Protein AF-A0A225AUH1-F1 (afdb_monomer)

InterPro domains:
  IPR013120 Fatty acyl-CoA reductase-like, NAD-binding domain [PF07993] (9-110)
  IPR036291 NAD(P)-binding domain superfamily [SSF51735] (8-169)

Mean predicted aligned error: 6.37 Å

Solvent-accessible surface area (backbone atoms only — not comparable to full-atom values): 14527 Å² total; per-residue (Å²): 134,82,86,65,85,68,60,48,61,58,56,89,80,81,65,85,79,70,50,60,99,43,74,66,45,47,52,51,53,52,51,54,52,51,51,52,50,47,16,71,75,67,76,34,82,42,78,45,78,46,72,52,56,72,38,33,30,75,92,55,89,52,76,53,66,55,86,40,69,67,51,11,48,53,46,24,20,50,70,71,33,37,38,51,65,51,80,34,28,83,57,90,80,69,79,44,71,40,36,54,26,27,41,58,47,46,51,51,29,50,52,46,55,71,73,42,90,80,67,58,94,91,44,52,61,44,40,28,33,52,49,30,82,39,59,38,40,50,69,76,40,45,64,42,53,44,51,49,40,22,68,75,61,75,44,79,57,44,76,37,53,22,53,56,41,46,50,55,53,50,56,60,44,54,74,60,61,75,59,94,56,100,61,80,46,73,66,52,52,49,48,35,61,67,24,46,29,64,81,41,43,72,59,45,41,45,34,18,33,96,84,27,81,29,56,80,83,68,52,68,47,38,67,65,32,39,74,68,18,68,45,36,69,64,40,74,47,76,46,53,69,57,50,41,51,52,52,51,55,46,56,58,59,69,78,110

Structure (mmCIF, N/CA/C/O backbone):
data_AF-A0A225AUH1-F1
#
_entry.id   AF-A0A225AUH1-F1
#
loop_
_atom_site.group_PDB
_atom_site.id
_atom_site.type_symbol
_atom_site.label_atom_id
_atom_site.label_alt_id
_atom_site.label_comp_id
_atom_site.label_asym_id
_atom_site.label_entity_id
_atom_site.label_seq_id
_atom_site.pdbx_PDB_ins_code
_atom_site.Cartn_x
_atom_site.Cartn_y
_atom_site.Cartn_z
_atom_site.occupancy
_atom_site.B_iso_or_equiv
_atom_site.auth_seq_id
_atom_site.auth_comp_id
_atom_site.auth_asym_id
_atom_site.auth_atom_id
_atom_site.pdbx_PDB_model_num
ATOM 1 N N . MET A 1 1 ? 21.643 20.762 4.940 1.00 35.66 1 MET A N 1
ATOM 2 C CA . MET A 1 1 ? 20.801 19.665 4.424 1.00 35.66 1 MET A CA 1
ATOM 3 C C . MET A 1 1 ? 19.712 20.336 3.604 1.00 35.66 1 MET A C 1
ATOM 5 O O . MET A 1 1 ? 18.846 20.963 4.195 1.00 35.66 1 MET A O 1
ATOM 9 N N . ASN A 1 2 ? 19.867 20.395 2.277 1.00 26.53 2 ASN A N 1
ATOM 10 C CA . ASN A 1 2 ? 18.932 21.128 1.419 1.00 26.53 2 ASN A CA 1
ATOM 11 C C . ASN A 1 2 ? 17.627 20.337 1.304 1.00 26.53 2 ASN A C 1
ATOM 13 O O . ASN A 1 2 ? 17.623 19.224 0.791 1.00 26.53 2 ASN A O 1
ATOM 17 N N . LEU A 1 3 ? 16.547 20.941 1.793 1.00 35.66 3 LEU A N 1
ATOM 18 C CA . LEU A 1 3 ? 15.154 20.513 1.665 1.00 35.66 3 LEU A CA 1
ATOM 19 C C . LEU A 1 3 ? 14.600 20.857 0.269 1.00 35.66 3 LEU A C 1
ATOM 21 O O . LEU A 1 3 ? 13.501 21.392 0.145 1.00 35.66 3 LEU A O 1
ATOM 25 N N . GLU A 1 4 ? 15.359 20.592 -0.795 1.00 39.84 4 GLU A N 1
ATOM 26 C CA . GLU A 1 4 ? 14.765 20.571 -2.133 1.00 39.84 4 GLU A CA 1
ATOM 27 C C . GLU A 1 4 ? 14.127 19.196 -2.318 1.00 39.84 4 GLU A C 1
ATOM 29 O O . GLU A 1 4 ? 14.807 18.180 -2.207 1.00 39.84 4 GLU A O 1
ATOM 34 N N . GLN A 1 5 ? 12.804 19.177 -2.510 1.00 46.38 5 GLN A N 1
ATOM 35 C CA . GLN A 1 5 ? 11.975 17.990 -2.741 1.00 46.38 5 GLN A CA 1
ATOM 36 C C . GLN A 1 5 ? 12.713 16.940 -3.586 1.00 46.38 5 GLN A C 1
ATOM 38 O O . GLN A 1 5 ? 12.823 17.083 -4.803 1.00 46.38 5 GLN A O 1
ATOM 43 N N . SER A 1 6 ? 13.215 15.879 -2.947 1.00 59.91 6 SER A N 1
ATOM 44 C CA . SER A 1 6 ? 13.848 14.764 -3.644 1.00 59.91 6 SER A CA 1
ATOM 45 C C . SER A 1 6 ? 12.756 13.889 -4.252 1.00 59.91 6 SER A C 1
ATOM 47 O O . SER A 1 6 ? 12.168 13.024 -3.605 1.00 59.91 6 SER A O 1
ATOM 49 N N . TYR A 1 7 ? 12.429 14.162 -5.512 1.00 76.44 7 TYR A N 1
ATOM 50 C CA . TYR A 1 7 ? 11.592 13.268 -6.299 1.00 76.44 7 TYR A CA 1
ATOM 51 C C . TYR A 1 7 ? 12.329 11.939 -6.489 1.00 76.44 7 TYR A C 1
ATOM 53 O O . TYR A 1 7 ? 13.501 11.926 -6.873 1.00 76.44 7 TYR A O 1
ATOM 61 N N . ILE A 1 8 ? 11.656 10.818 -6.237 1.00 88.12 8 ILE A N 1
ATOM 62 C CA . ILE A 1 8 ? 12.179 9.504 -6.612 1.00 88.12 8 ILE A CA 1
ATOM 63 C C . ILE A 1 8 ? 11.868 9.305 -8.093 1.00 88.12 8 ILE A C 1
ATOM 65 O O . ILE A 1 8 ? 10.704 9.194 -8.478 1.00 88.12 8 ILE A O 1
ATOM 69 N N . THR A 1 9 ? 12.915 9.300 -8.916 1.00 92.31 9 THR A N 1
ATOM 70 C CA . THR A 1 9 ? 12.811 9.229 -10.379 1.00 92.31 9 THR A CA 1
ATOM 71 C C . THR A 1 9 ? 12.701 7.796 -10.883 1.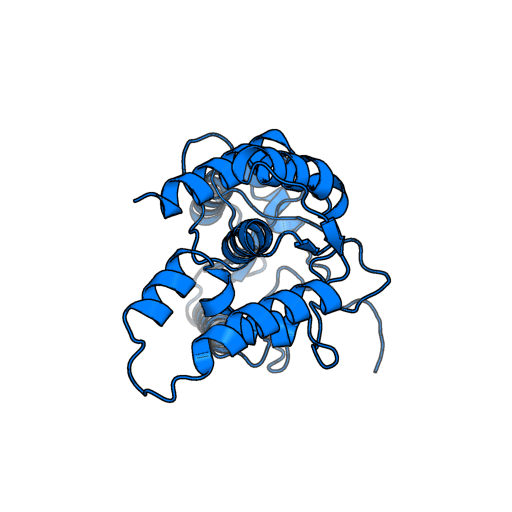00 92.31 9 THR A C 1
ATOM 73 O O . THR A 1 9 ? 13.135 6.845 -10.221 1.00 92.31 9 THR A O 1
ATOM 76 N N . GLU A 1 10 ? 12.176 7.639 -12.096 1.00 93.00 10 GLU A N 1
ATOM 77 C CA . GLU A 1 10 ? 12.105 6.359 -12.816 1.00 93.00 10 GLU A CA 1
ATOM 78 C C . GLU A 1 10 ? 13.472 5.978 -13.416 1.00 93.00 10 GLU A C 1
ATOM 80 O O . GLU A 1 10 ? 13.648 5.797 -14.623 1.00 93.00 10 GLU A O 1
ATOM 85 N N . SER A 1 11 ? 14.471 5.875 -12.537 1.00 91.44 11 SER A N 1
ATOM 86 C CA . SER A 1 11 ? 15.847 5.501 -12.854 1.00 91.44 11 SER A CA 1
ATOM 87 C C . SER A 1 11 ? 16.462 4.619 -11.761 1.00 91.44 11 SER A C 1
ATOM 89 O O . SER A 1 11 ? 15.952 4.511 -10.638 1.00 91.44 11 SER A O 1
ATOM 91 N N . ILE A 1 12 ? 17.565 3.941 -12.096 1.00 91.81 12 ILE A N 1
ATOM 92 C CA . ILE A 1 12 ? 18.308 3.129 -11.127 1.00 91.81 12 ILE A CA 1
ATOM 93 C C . ILE A 1 12 ? 18.881 4.026 -10.033 1.00 91.81 12 ILE A C 1
ATOM 95 O O . ILE A 1 12 ? 19.678 4.926 -10.295 1.00 91.81 12 ILE A O 1
ATOM 99 N N . THR A 1 13 ? 18.532 3.723 -8.786 1.00 90.25 13 THR A N 1
ATOM 100 C CA . THR A 1 13 ? 19.080 4.414 -7.622 1.00 90.25 13 THR A CA 1
ATOM 101 C C . THR A 1 13 ? 20.466 3.864 -7.295 1.00 90.25 13 THR A C 1
ATOM 103 O O . THR A 1 13 ? 20.638 2.668 -7.063 1.00 90.25 13 THR A O 1
ATOM 106 N N . THR A 1 14 ? 21.474 4.735 -7.265 1.00 89.38 14 THR A N 1
ATOM 107 C CA . THR A 1 14 ? 22.872 4.360 -6.980 1.00 89.38 14 THR A CA 1
ATOM 108 C C . THR A 1 14 ? 23.328 4.741 -5.576 1.00 89.38 14 THR A C 1
ATOM 110 O O . THR A 1 14 ? 24.282 4.146 -5.073 1.00 89.38 14 THR A O 1
ATOM 113 N N . ASP A 1 15 ? 22.624 5.668 -4.927 1.00 89.38 15 ASP A N 1
ATOM 114 C CA . ASP A 1 15 ? 22.844 6.052 -3.535 1.00 89.38 15 ASP A CA 1
ATOM 115 C C . ASP A 1 15 ? 22.499 4.884 -2.600 1.00 89.38 15 ASP A C 1
ATOM 117 O O . ASP A 1 15 ? 21.403 4.329 -2.662 1.00 89.38 15 ASP A O 1
ATOM 121 N N . MET A 1 16 ? 23.458 4.477 -1.766 1.00 87.62 16 MET A N 1
ATOM 122 C CA . MET A 1 16 ? 23.295 3.373 -0.813 1.00 87.62 16 MET A CA 1
ATOM 123 C C . MET A 1 16 ? 22.487 3.773 0.424 1.00 87.62 16 MET A C 1
ATOM 125 O O . MET A 1 16 ? 22.033 2.894 1.147 1.00 87.62 16 MET A O 1
ATOM 129 N N . SER A 1 17 ? 22.295 5.073 0.663 1.00 87.31 17 SER A N 1
ATOM 130 C CA . SER A 1 17 ? 21.466 5.594 1.756 1.00 87.31 17 SER A CA 1
ATOM 131 C C . SER A 1 17 ? 19.988 5.760 1.379 1.00 87.31 17 SER A C 1
ATOM 133 O O . SER A 1 17 ? 19.160 6.079 2.229 1.00 87.31 17 SER A O 1
ATOM 135 N N . ALA A 1 18 ? 19.639 5.532 0.108 1.00 85.38 18 ALA A N 1
ATOM 136 C CA . ALA A 1 18 ? 18.281 5.689 -0.395 1.00 85.38 18 ALA A CA 1
ATOM 137 C C . ALA A 1 18 ? 17.233 4.717 0.193 1.00 85.38 18 ALA A C 1
ATOM 139 O O . ALA A 1 18 ? 16.122 5.193 0.480 1.00 85.38 18 ALA A O 1
ATOM 140 N N . PRO A 1 19 ? 17.498 3.395 0.339 1.00 85.38 19 PRO A N 1
ATOM 141 C CA . PRO A 1 19 ? 16.514 2.488 0.915 1.00 85.38 19 PRO A CA 1
ATOM 142 C C . PRO A 1 19 ? 16.358 2.755 2.419 1.00 85.38 19 PRO A C 1
ATOM 144 O O . PRO A 1 19 ? 17.356 2.943 3.114 1.00 85.38 19 PRO A O 1
ATOM 147 N N . PRO A 1 20 ? 15.125 2.724 2.954 1.00 80.56 20 PRO A N 1
ATOM 148 C CA . PRO A 1 20 ? 14.928 2.667 4.397 1.00 80.56 20 PRO A CA 1
ATOM 149 C C . PRO A 1 20 ? 15.676 1.469 4.994 1.00 80.56 20 PRO A C 1
ATOM 151 O O . PRO A 1 20 ? 15.735 0.412 4.360 1.00 80.56 20 PRO A O 1
ATOM 154 N N . SER A 1 21 ? 16.198 1.624 6.215 1.00 79.56 21 SER A N 1
ATOM 155 C CA . SER A 1 21 ? 16.953 0.590 6.947 1.0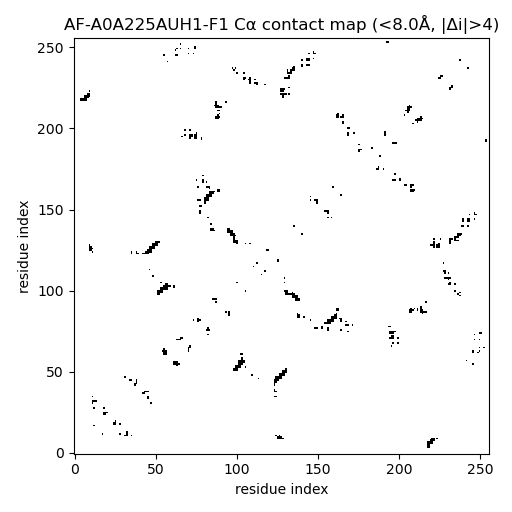0 79.56 21 SER A CA 1
ATOM 156 C C . SER A 1 21 ? 16.026 -0.502 7.501 1.00 79.56 21 SER A C 1
ATOM 158 O O . SER A 1 21 ? 15.873 -0.710 8.704 1.00 79.56 21 SER A O 1
ATOM 160 N N . VAL A 1 22 ? 15.330 -1.165 6.584 1.00 80.12 22 VAL A N 1
ATOM 161 C CA . VAL A 1 22 ? 14.477 -2.324 6.816 1.00 80.12 22 VAL A CA 1
ATOM 162 C C . VAL A 1 22 ? 14.915 -3.378 5.808 1.00 80.12 22 VAL A C 1
ATOM 164 O O . VAL A 1 22 ? 14.949 -3.109 4.606 1.00 80.12 22 VAL A O 1
ATOM 167 N N . GLY A 1 23 ? 15.249 -4.584 6.276 1.00 88.12 23 GLY A N 1
ATOM 168 C CA . GLY A 1 23 ? 15.915 -5.597 5.442 1.00 88.12 23 GLY A CA 1
ATOM 169 C C . GLY A 1 23 ? 15.204 -5.908 4.117 1.00 88.12 23 GLY A C 1
ATOM 170 O O . GLY A 1 23 ? 15.849 -6.240 3.124 1.00 88.12 23 GLY A O 1
ATOM 171 N N . TYR A 1 24 ? 13.878 -5.732 4.058 1.00 90.19 24 TYR A N 1
ATOM 172 C CA . TYR A 1 24 ? 13.120 -5.805 2.809 1.00 90.19 24 TYR A CA 1
ATOM 173 C C . TYR A 1 24 ? 13.589 -4.770 1.772 1.00 90.19 24 TYR A C 1
ATOM 175 O O . TYR A 1 24 ? 13.966 -5.153 0.664 1.00 90.19 24 TYR A O 1
ATOM 183 N N . SER A 1 25 ? 13.608 -3.482 2.123 1.00 89.69 25 SER A N 1
ATOM 184 C CA . SER A 1 25 ? 13.980 -2.390 1.215 1.00 89.69 25 SER A CA 1
ATOM 185 C C . SER A 1 25 ? 15.430 -2.505 0.753 1.00 89.69 25 SER A C 1
ATOM 187 O O . SER A 1 25 ? 15.709 -2.348 -0.436 1.00 89.69 25 SER A O 1
ATOM 189 N N . GLU A 1 26 ? 16.339 -2.869 1.658 1.00 93.19 26 GLU A N 1
ATOM 190 C CA . GLU A 1 26 ? 17.748 -3.120 1.333 1.00 93.19 26 GLU A CA 1
ATOM 191 C C . GLU A 1 26 ? 17.895 -4.295 0.353 1.00 93.19 26 GLU A C 1
ATOM 193 O O . GLU A 1 26 ? 18.621 -4.201 -0.639 1.00 93.19 26 GLU A O 1
ATOM 198 N N . SER A 1 27 ? 17.148 -5.387 0.563 1.00 95.75 27 SER A N 1
ATOM 199 C CA . SER A 1 27 ? 17.184 -6.545 -0.341 1.00 95.75 27 SER A CA 1
ATOM 200 C C . SER A 1 27 ? 16.693 -6.204 -1.753 1.00 95.75 27 SER A C 1
ATOM 202 O O . SER A 1 27 ? 17.294 -6.644 -2.738 1.00 95.75 27 SER A O 1
ATOM 204 N N . LYS A 1 28 ? 15.635 -5.386 -1.872 1.00 95.38 28 LYS A N 1
ATOM 205 C CA . LYS A 1 28 ? 15.099 -4.938 -3.166 1.00 95.38 28 LYS A CA 1
ATOM 206 C C . LYS A 1 28 ? 16.064 -3.994 -3.868 1.00 95.38 28 LYS A C 1
ATOM 208 O O . LYS A 1 28 ? 16.329 -4.188 -5.051 1.00 95.38 28 LYS A O 1
ATOM 213 N N . TYR A 1 29 ? 16.663 -3.063 -3.129 1.00 94.69 29 TYR A N 1
ATOM 214 C CA . TYR A 1 29 ? 17.706 -2.182 -3.642 1.00 94.69 29 TYR A CA 1
ATOM 215 C C . TYR A 1 29 ? 18.885 -2.970 -4.238 1.00 94.69 29 TYR A C 1
ATOM 217 O O . TYR A 1 29 ? 19.287 -2.729 -5.378 1.00 94.69 29 TYR A O 1
ATOM 225 N N . ILE A 1 30 ? 19.412 -3.961 -3.509 1.00 95.75 30 ILE A N 1
ATOM 226 C CA . ILE A 1 30 ? 20.516 -4.795 -4.003 1.00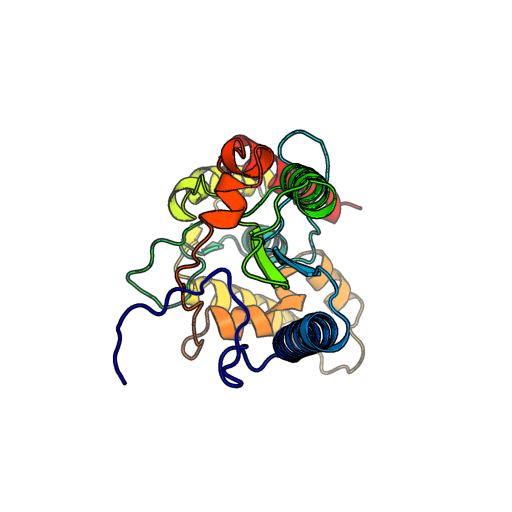 95.75 30 ILE A CA 1
ATOM 227 C C . ILE A 1 30 ? 20.101 -5.600 -5.241 1.00 95.75 30 ILE A C 1
ATOM 229 O O . ILE A 1 30 ? 20.875 -5.681 -6.197 1.00 95.75 30 ILE A O 1
ATOM 233 N N . ALA A 1 31 ? 18.885 -6.152 -5.273 1.00 96.62 31 ALA A N 1
ATOM 234 C CA . ALA A 1 31 ? 18.385 -6.877 -6.440 1.00 96.62 31 ALA A CA 1
ATOM 235 C C . ALA A 1 31 ? 18.338 -5.991 -7.700 1.00 96.62 31 ALA A C 1
ATOM 237 O O . ALA A 1 31 ? 18.813 -6.413 -8.757 1.00 96.62 31 ALA A O 1
ATOM 238 N N . GLU A 1 32 ? 17.849 -4.750 -7.591 1.00 95.75 32 GLU A N 1
ATOM 239 C CA . GLU A 1 32 ? 17.849 -3.797 -8.710 1.00 95.75 32 GLU A CA 1
ATOM 240 C C . GLU A 1 32 ? 19.271 -3.497 -9.209 1.00 95.75 32 GLU A C 1
ATOM 242 O O . GLU A 1 32 ? 19.526 -3.486 -10.416 1.00 95.75 32 GLU A O 1
ATOM 247 N N . ARG A 1 33 ? 20.227 -3.317 -8.290 1.00 94.69 33 ARG A N 1
ATOM 248 C CA . ARG A 1 33 ? 21.639 -3.069 -8.626 1.00 94.69 33 ARG A CA 1
ATOM 249 C C . ARG A 1 33 ? 22.283 -4.249 -9.352 1.00 94.69 33 ARG A C 1
ATOM 251 O O . ARG A 1 33 ? 23.052 -4.033 -10.290 1.00 94.69 33 ARG A O 1
ATOM 258 N N . LEU A 1 34 ? 21.971 -5.480 -8.945 1.00 96.06 34 LEU A N 1
ATOM 259 C CA . LEU A 1 34 ? 22.456 -6.693 -9.608 1.00 96.06 34 LEU A CA 1
ATOM 260 C C . LEU A 1 34 ? 21.897 -6.817 -11.029 1.00 96.06 34 LEU A C 1
ATOM 262 O O . LEU A 1 34 ? 22.659 -7.093 -11.957 1.00 96.06 34 LEU A O 1
ATOM 266 N N . LEU A 1 35 ? 20.601 -6.556 -11.213 1.00 96.12 35 LEU A N 1
ATOM 267 C CA . LEU A 1 35 ? 19.968 -6.559 -12.532 1.00 96.12 35 LEU A CA 1
ATOM 268 C C . LEU A 1 35 ? 20.563 -5.479 -13.446 1.00 96.12 35 LEU A C 1
ATOM 270 O O . LEU A 1 35 ? 20.890 -5.767 -14.596 1.00 96.12 35 LEU A O 1
ATOM 274 N N . ALA A 1 36 ? 20.799 -4.272 -12.927 1.00 93.69 36 ALA A N 1
ATOM 275 C CA . ALA A 1 36 ? 21.438 -3.199 -13.687 1.00 93.69 36 ALA A CA 1
ATOM 276 C C . ALA A 1 36 ? 22.891 -3.529 -14.080 1.00 93.69 36 ALA A C 1
ATOM 278 O O . ALA A 1 36 ? 23.335 -3.243 -15.198 1.00 93.69 36 ALA A O 1
ATOM 279 N N . HIS A 1 37 ? 23.638 -4.185 -13.188 1.00 94.12 37 HIS A N 1
ATOM 280 C CA . HIS A 1 37 ? 24.976 -4.675 -13.511 1.00 94.12 37 HIS A CA 1
ATOM 281 C C . HIS A 1 37 ? 24.934 -5.754 -14.604 1.00 94.12 37 HIS A C 1
ATOM 283 O O . HIS A 1 37 ? 25.715 -5.695 -15.553 1.00 94.12 37 HIS A O 1
ATOM 289 N N . ALA A 1 38 ? 24.002 -6.707 -14.520 1.00 95.19 38 ALA A N 1
ATOM 290 C CA . ALA A 1 38 ? 23.837 -7.743 -15.536 1.00 95.19 38 ALA A CA 1
ATOM 291 C C . ALA A 1 38 ? 23.455 -7.152 -16.905 1.00 95.19 38 ALA A C 1
ATOM 293 O O . ALA A 1 38 ? 24.049 -7.541 -17.911 1.00 95.19 38 ALA A O 1
ATOM 294 N N . ALA A 1 39 ? 22.542 -6.174 -16.934 1.00 93.62 39 ALA A N 1
ATOM 295 C CA . ALA A 1 39 ? 22.136 -5.462 -18.146 1.00 93.62 39 ALA A CA 1
ATOM 296 C C . ALA A 1 39 ? 23.329 -4.822 -18.866 1.00 93.62 39 ALA A C 1
ATOM 298 O O . ALA A 1 39 ? 23.533 -5.050 -20.057 1.00 93.62 39 ALA A O 1
ATOM 299 N N . SER A 1 40 ? 24.169 -4.084 -18.130 1.00 90.56 40 SER A N 1
ATOM 300 C CA . SER A 1 40 ? 25.356 -3.432 -18.706 1.00 90.56 40 SER A CA 1
ATOM 301 C C . SER A 1 40 ? 26.442 -4.419 -19.142 1.00 90.56 40 SER A C 1
ATOM 303 O O . SER A 1 40 ? 27.074 -4.218 -20.175 1.00 90.56 40 SER A O 1
ATOM 305 N N . LYS A 1 41 ? 26.654 -5.504 -18.389 1.00 94.56 41 LYS A N 1
ATOM 306 C CA . LYS A 1 41 ? 27.712 -6.484 -18.673 1.00 94.56 41 LYS A CA 1
ATOM 307 C C . LYS A 1 41 ? 27.373 -7.437 -19.818 1.00 94.56 41 LYS A C 1
ATOM 309 O O . LYS A 1 41 ? 28.274 -7.872 -20.531 1.00 94.56 41 LYS A O 1
ATOM 314 N N . HIS A 1 42 ? 26.099 -7.790 -19.963 1.00 93.19 42 HIS A N 1
ATOM 315 C CA . HIS A 1 42 ? 25.646 -8.830 -20.889 1.00 93.19 42 HIS A CA 1
ATOM 316 C C . HIS A 1 42 ? 24.752 -8.304 -22.016 1.00 93.19 42 HIS A C 1
ATOM 318 O O . HIS A 1 42 ? 24.225 -9.109 -22.779 1.00 93.19 42 HIS A O 1
ATOM 324 N N . ASN A 1 43 ? 24.601 -6.979 -22.141 1.00 86.12 43 ASN A N 1
ATOM 325 C CA . ASN A 1 43 ? 23.722 -6.335 -23.120 1.00 86.12 43 ASN A CA 1
ATOM 326 C C . ASN A 1 43 ? 22.291 -6.906 -23.076 1.00 86.12 43 ASN A C 1
ATOM 328 O O . ASN A 1 43 ? 21.695 -7.217 -24.106 1.00 86.12 43 ASN A O 1
ATOM 332 N N . LEU A 1 44 ? 21.785 -7.107 -21.855 1.00 90.38 44 LEU A N 1
ATOM 333 C CA . LEU A 1 44 ? 20.419 -7.559 -21.615 1.00 90.38 44 LEU A CA 1
ATOM 334 C C . LEU A 1 44 ? 19.515 -6.346 -21.478 1.00 90.38 44 LEU A C 1
ATOM 336 O O . LEU A 1 44 ? 19.876 -5.371 -20.818 1.00 90.38 44 LEU A O 1
ATOM 340 N N . GLU A 1 45 ? 18.320 -6.453 -22.040 1.00 90.50 45 GLU A N 1
ATOM 341 C CA . GLU A 1 45 ? 17.249 -5.529 -21.722 1.00 90.50 45 GLU A CA 1
ATOM 342 C C . GLU A 1 45 ? 16.605 -5.943 -20.396 1.00 90.50 45 GLU A C 1
ATOM 344 O O . GLU A 1 45 ? 16.198 -7.093 -20.211 1.00 90.50 45 GLU A O 1
ATOM 349 N N . VAL A 1 46 ? 16.532 -5.004 -19.458 1.00 93.69 46 VAL A N 1
ATOM 350 C CA . VAL A 1 46 ? 15.920 -5.217 -18.148 1.00 93.69 46 VAL A CA 1
ATOM 351 C C . VAL A 1 46 ? 14.830 -4.182 -17.927 1.00 93.69 46 VAL A C 1
ATOM 353 O O . VAL A 1 46 ? 15.044 -2.983 -18.097 1.00 93.69 46 VAL A O 1
ATOM 356 N N . LYS A 1 47 ? 13.672 -4.646 -17.459 1.00 94.31 47 LYS A N 1
ATOM 357 C CA . LYS A 1 47 ? 12.589 -3.793 -16.970 1.00 94.31 47 LYS A CA 1
ATOM 358 C C . LYS A 1 47 ? 12.415 -4.011 -15.473 1.00 94.31 47 LYS A C 1
ATOM 360 O O . LYS A 1 47 ? 12.287 -5.147 -15.020 1.00 94.31 47 LYS A O 1
ATOM 365 N N . ILE A 1 48 ? 12.423 -2.928 -14.708 1.00 96.00 48 ILE A N 1
ATOM 366 C CA . ILE A 1 48 ? 12.219 -2.939 -13.259 1.00 96.00 48 ILE A CA 1
ATOM 367 C C . ILE A 1 48 ? 10.904 -2.237 -12.971 1.00 96.00 48 ILE A C 1
ATOM 369 O O . ILE A 1 48 ? 10.750 -1.054 -13.259 1.00 96.00 48 ILE A O 1
ATOM 373 N N . LEU A 1 49 ? 9.961 -2.974 -12.393 1.00 96.94 49 LEU A N 1
ATOM 374 C CA . LEU A 1 49 ? 8.645 -2.463 -12.031 1.00 96.94 49 LEU A CA 1
ATOM 375 C C . LEU A 1 49 ? 8.601 -2.288 -10.510 1.00 96.94 49 LEU A C 1
ATOM 377 O O . LEU A 1 49 ? 8.516 -3.273 -9.773 1.00 96.94 49 LEU A O 1
ATOM 381 N N . ARG A 1 50 ? 8.693 -1.046 -10.029 1.00 96.62 50 ARG A N 1
ATOM 382 C CA . ARG A 1 50 ? 8.549 -0.727 -8.603 1.00 96.62 50 ARG A CA 1
ATOM 383 C C . ARG A 1 50 ? 7.073 -0.519 -8.309 1.00 96.62 50 ARG A C 1
ATOM 385 O O . ARG A 1 50 ? 6.443 0.359 -8.888 1.00 96.62 50 ARG A O 1
ATOM 392 N N . LEU A 1 51 ? 6.522 -1.354 -7.440 1.00 95.12 51 LEU A N 1
ATOM 393 C CA . LEU A 1 51 ? 5.107 -1.321 -7.095 1.00 95.12 51 LEU A CA 1
ATOM 394 C C . LEU A 1 51 ? 4.868 -0.382 -5.910 1.00 95.12 51 LEU A C 1
ATOM 396 O O . LEU A 1 51 ? 5.584 -0.473 -4.912 1.00 95.12 51 LEU A O 1
ATOM 400 N N . GLY A 1 52 ? 3.845 0.470 -6.013 1.00 92.38 52 GLY A N 1
ATOM 401 C CA . GLY A 1 52 ? 3.257 1.137 -4.853 1.00 92.38 52 GLY A CA 1
ATOM 402 C C . GLY A 1 52 ? 2.458 0.169 -3.977 1.00 92.38 52 GLY A C 1
ATOM 403 O O . GLY A 1 52 ? 2.604 -1.055 -4.058 1.00 92.38 52 GLY A O 1
ATOM 404 N N . ILE A 1 53 ? 1.566 0.711 -3.148 1.00 93.06 53 ILE A N 1
ATOM 405 C CA . ILE A 1 53 ? 0.641 -0.119 -2.370 1.00 93.06 53 ILE A CA 1
ATOM 406 C C . ILE A 1 53 ? -0.332 -0.804 -3.331 1.00 93.06 53 ILE A C 1
ATOM 408 O O . ILE A 1 53 ? -1.106 -0.148 -4.031 1.00 93.06 53 ILE A O 1
ATOM 412 N N . ILE A 1 54 ? -0.299 -2.136 -3.337 1.00 95.19 54 ILE A N 1
ATOM 413 C CA . ILE A 1 54 ? -1.231 -2.951 -4.107 1.00 95.19 54 ILE A CA 1
ATOM 414 C C . ILE A 1 54 ? -2.476 -3.205 -3.264 1.00 95.19 54 ILE A C 1
ATOM 416 O O . ILE A 1 54 ? -2.430 -3.917 -2.263 1.00 95.19 54 ILE A O 1
ATOM 420 N N . ALA A 1 55 ? -3.582 -2.601 -3.679 1.00 95.62 55 ALA A N 1
ATOM 421 C CA . ALA A 1 55 ? -4.864 -2.712 -3.010 1.00 95.62 55 ALA A CA 1
ATOM 422 C C . ALA A 1 55 ? -5.680 -3.910 -3.519 1.00 95.62 55 ALA A C 1
ATOM 424 O O . ALA A 1 55 ? -5.286 -4.635 -4.438 1.00 95.62 55 ALA A O 1
ATOM 425 N N . GLY A 1 56 ? -6.867 -4.102 -2.939 1.00 95.75 56 GLY A N 1
ATOM 426 C CA . GLY A 1 56 ? -7.831 -5.089 -3.421 1.00 95.75 56 GLY A CA 1
ATOM 427 C C . GLY A 1 56 ? -8.257 -4.832 -4.867 1.00 95.75 56 GLY A C 1
ATOM 428 O O . GLY A 1 56 ? -7.942 -3.803 -5.464 1.00 95.75 56 GLY A O 1
ATOM 429 N N . ALA A 1 57 ? -8.986 -5.772 -5.463 1.00 96.12 57 ALA A N 1
ATOM 430 C CA . ALA A 1 57 ? -9.426 -5.590 -6.842 1.00 96.12 57 ALA A CA 1
ATOM 431 C C . ALA A 1 57 ? -10.443 -4.449 -6.938 1.00 96.12 57 ALA A C 1
ATOM 433 O O . ALA A 1 57 ? -11.261 -4.262 -6.028 1.00 96.12 57 ALA A O 1
ATOM 434 N N . PHE A 1 58 ? -10.417 -3.712 -8.050 1.00 95.44 58 PHE A N 1
ATOM 435 C CA . PHE A 1 58 ? -11.397 -2.665 -8.333 1.00 95.44 58 PHE A CA 1
ATOM 436 C C . PHE A 1 58 ? -12.587 -3.200 -9.133 1.00 95.44 58 PHE A C 1
ATOM 438 O O . PHE A 1 58 ? -13.740 -2.902 -8.817 1.00 95.44 58 PHE A O 1
ATOM 445 N N . ARG A 1 59 ? -12.338 -4.029 -10.146 1.00 92.50 59 ARG A N 1
ATOM 446 C CA . ARG A 1 59 ? -13.361 -4.529 -11.078 1.00 92.50 59 ARG A CA 1
ATOM 447 C C . ARG A 1 59 ? -13.920 -5.885 -10.663 1.00 92.50 59 ARG A C 1
ATOM 449 O O . ARG A 1 59 ? -15.059 -6.198 -10.991 1.00 92.50 59 ARG A O 1
ATOM 456 N N . SER A 1 60 ? -13.126 -6.686 -9.958 1.00 88.25 60 SER A N 1
ATOM 457 C CA . SER A 1 60 ? -13.482 -8.053 -9.562 1.00 88.25 60 SER A CA 1
ATOM 458 C C . SER A 1 60 ? -13.627 -8.216 -8.044 1.00 88.25 60 SER A C 1
ATOM 460 O O . SER A 1 60 ? -13.429 -7.278 -7.275 1.00 88.25 60 SER A O 1
ATOM 462 N N . ASN A 1 61 ? -13.950 -9.437 -7.606 1.00 85.25 61 ASN A N 1
ATOM 463 C CA . ASN A 1 61 ? -14.048 -9.811 -6.191 1.00 85.25 61 ASN A CA 1
ATOM 464 C C . ASN A 1 61 ? -12.693 -10.231 -5.580 1.00 85.25 61 ASN A C 1
ATOM 466 O O . ASN A 1 61 ? -12.664 -10.908 -4.551 1.00 85.25 61 ASN A O 1
ATOM 470 N N . GLY A 1 62 ? -11.573 -9.871 -6.219 1.00 85.88 62 GLY A N 1
ATOM 471 C CA . GLY A 1 62 ? -10.234 -10.108 -5.680 1.00 85.88 62 GLY A CA 1
ATOM 472 C C . GLY A 1 62 ? -10.050 -9.408 -4.332 1.00 85.88 62 GLY A C 1
ATOM 473 O O . GLY A 1 62 ? -10.303 -8.209 -4.206 1.00 85.88 62 GLY A O 1
ATOM 474 N N . ARG A 1 63 ? -9.627 -10.172 -3.323 1.00 89.06 63 ARG A N 1
ATOM 475 C CA . ARG A 1 63 ? -9.506 -9.707 -1.936 1.00 89.06 63 ARG A CA 1
ATOM 476 C C . ARG A 1 63 ? -8.142 -9.070 -1.685 1.00 89.06 63 ARG A C 1
ATOM 478 O O . ARG A 1 63 ? -7.129 -9.575 -2.161 1.00 89.06 63 ARG A O 1
ATOM 485 N N . TRP A 1 64 ? -8.124 -8.011 -0.880 1.00 93.12 64 TRP A N 1
ATOM 486 C CA . TRP A 1 64 ? -6.895 -7.486 -0.286 1.00 93.12 64 TRP A CA 1
ATOM 487 C C . TRP A 1 64 ? -6.572 -8.288 0.979 1.00 93.12 64 TRP A C 1
ATOM 489 O O . TRP A 1 64 ? -7.453 -8.487 1.818 1.00 93.12 64 TRP A O 1
ATOM 499 N N . ASN A 1 65 ? -5.330 -8.761 1.100 1.00 90.00 65 ASN A N 1
ATOM 500 C CA . ASN A 1 65 ? -4.815 -9.466 2.269 1.00 90.00 65 ASN A CA 1
ATOM 501 C C . ASN A 1 65 ? -5.115 -8.719 3.580 1.00 90.00 65 ASN A C 1
ATOM 503 O O . ASN A 1 65 ? -4.536 -7.674 3.849 1.00 90.00 65 ASN A O 1
ATOM 507 N N . SER A 1 66 ? -5.968 -9.291 4.431 1.00 86.69 66 SER A N 1
ATOM 508 C CA . SER A 1 66 ? -6.387 -8.685 5.702 1.00 86.69 66 SER A CA 1
ATOM 509 C C . SER A 1 66 ? -5.266 -8.569 6.743 1.00 86.69 66 SER A C 1
ATOM 511 O O . SER A 1 66 ? -5.458 -7.920 7.769 1.00 86.69 66 SER A O 1
ATOM 513 N N . ALA A 1 67 ? -4.119 -9.214 6.507 1.00 84.00 67 ALA A N 1
ATOM 514 C CA . ALA A 1 67 ? -2.928 -9.080 7.340 1.00 84.00 67 ALA A CA 1
ATOM 515 C C . ALA A 1 67 ? -2.069 -7.852 6.984 1.00 84.00 67 ALA A C 1
ATOM 517 O O . ALA A 1 67 ? -1.140 -7.543 7.729 1.00 84.00 67 ALA A O 1
ATOM 518 N N . ASP A 1 68 ? -2.360 -7.162 5.877 1.00 92.12 68 ASP A N 1
ATOM 519 C CA . ASP A 1 68 ? -1.683 -5.913 5.533 1.00 92.12 68 ASP A CA 1
ATOM 520 C C . ASP A 1 68 ? -2.098 -4.794 6.501 1.00 92.12 68 ASP A C 1
ATOM 522 O O . ASP A 1 68 ? -3.167 -4.823 7.119 1.00 92.12 68 ASP A O 1
ATOM 526 N N . TRP A 1 69 ? -1.247 -3.776 6.627 1.00 93.06 69 TRP A N 1
ATOM 527 C CA . TRP A 1 69 ? -1.395 -2.762 7.669 1.00 93.06 69 TRP A CA 1
ATOM 528 C C . TRP A 1 69 ? -2.660 -1.900 7.532 1.00 93.06 69 TRP A C 1
ATOM 530 O O . TRP A 1 69 ? -3.257 -1.573 8.551 1.00 93.06 69 TRP A O 1
ATOM 540 N N . ILE A 1 70 ? -3.119 -1.584 6.312 1.00 95.62 70 ILE A N 1
ATOM 541 C CA . ILE A 1 70 ? -4.368 -0.830 6.088 1.00 95.62 70 ILE A CA 1
ATOM 542 C C . ILE A 1 70 ? -5.600 -1.636 6.541 1.00 95.62 70 ILE A C 1
ATOM 544 O O . ILE A 1 70 ? -6.352 -1.145 7.385 1.00 95.62 70 ILE A O 1
ATOM 548 N N . PRO A 1 71 ? -5.828 -2.875 6.065 1.00 95.88 71 PRO A N 1
ATOM 549 C CA . PRO A 1 71 ? -6.901 -3.717 6.591 1.00 95.88 71 PRO A CA 1
ATOM 550 C C . PRO A 1 71 ? -6.830 -3.912 8.109 1.00 95.88 71 PRO A C 1
ATOM 552 O O . PRO A 1 71 ? -7.850 -3.803 8.790 1.00 95.88 71 PRO A O 1
ATOM 555 N N . ALA A 1 72 ? -5.633 -4.160 8.653 1.00 96.00 72 ALA A N 1
ATOM 556 C CA . ALA A 1 72 ? -5.440 -4.327 10.088 1.00 96.00 72 ALA A CA 1
ATOM 557 C C . ALA A 1 72 ? -5.809 -3.053 10.864 1.00 96.00 72 ALA A C 1
ATOM 559 O O . ALA A 1 72 ? -6.496 -3.153 11.879 1.00 96.00 72 ALA A O 1
ATOM 560 N N . LEU A 1 73 ? -5.430 -1.870 10.363 1.00 97.06 73 LEU A N 1
ATOM 561 C CA . LEU A 1 73 ? -5.813 -0.568 10.913 1.00 97.06 73 LEU A CA 1
ATOM 562 C C . LEU A 1 73 ? -7.337 -0.433 10.985 1.00 97.06 73 LEU A C 1
ATOM 564 O O . LEU A 1 73 ? -7.881 -0.151 12.049 1.00 97.06 73 LEU A O 1
ATOM 568 N N . ILE A 1 74 ? -8.027 -0.688 9.871 1.00 97.44 74 ILE A N 1
ATOM 569 C CA . ILE A 1 74 ? -9.484 -0.560 9.769 1.00 97.44 74 ILE A CA 1
ATOM 570 C C . ILE A 1 74 ? -10.211 -1.548 10.687 1.00 97.44 74 ILE A C 1
ATOM 572 O O . ILE A 1 74 ? -11.145 -1.169 11.401 1.00 97.44 74 ILE A O 1
ATOM 576 N N . LEU A 1 75 ? -9.788 -2.813 10.699 1.00 96.12 75 LEU A N 1
ATOM 577 C CA . LEU A 1 75 ? -10.369 -3.833 11.572 1.00 96.12 75 LEU A CA 1
ATOM 578 C C . LEU A 1 75 ? -10.095 -3.523 13.048 1.00 96.12 75 LEU A C 1
ATOM 580 O O . LEU A 1 75 ? -10.999 -3.641 13.874 1.00 96.12 75 LEU A O 1
ATOM 584 N N . GLY A 1 76 ? -8.892 -3.054 13.380 1.00 95.81 76 GLY A N 1
ATOM 585 C CA . GLY A 1 76 ? -8.567 -2.598 14.727 1.00 95.81 76 GLY A CA 1
ATOM 586 C C . GLY A 1 76 ? -9.412 -1.401 15.145 1.00 95.81 76 GLY A C 1
ATOM 587 O O . GLY A 1 76 ? -10.000 -1.413 16.222 1.00 95.81 76 GLY A O 1
ATOM 588 N N . SER A 1 77 ? -9.593 -0.420 14.263 1.00 97.75 77 SER A N 1
ATOM 589 C CA . SER A 1 77 ? -10.497 0.713 14.477 1.00 97.75 77 SER A CA 1
ATOM 590 C C . SER A 1 77 ? -11.931 0.291 14.761 1.00 97.75 77 SER A C 1
ATOM 592 O O . SER A 1 77 ? -12.575 0.849 15.654 1.00 97.75 77 SER A O 1
ATOM 594 N N . LYS A 1 78 ? -12.421 -0.745 14.070 1.00 96.69 78 LYS A N 1
ATOM 595 C CA . LYS A 1 78 ? -13.732 -1.333 14.354 1.00 96.69 78 LYS A CA 1
ATOM 596 C C . LYS A 1 78 ? -13.836 -1.795 15.808 1.00 96.69 78 LYS A C 1
ATOM 598 O O . LYS A 1 78 ? -14.854 -1.522 16.442 1.00 96.69 78 LYS A O 1
ATOM 603 N N . VAL A 1 79 ? -12.809 -2.466 16.336 1.00 94.75 79 VAL A N 1
ATOM 604 C CA . VAL A 1 79 ? -12.770 -3.013 17.709 1.00 94.75 79 VAL A CA 1
ATOM 605 C C . VAL A 1 79 ? -12.492 -1.943 18.761 1.00 94.75 79 VAL A C 1
ATOM 607 O O . VAL A 1 79 ? -13.094 -1.968 19.836 1.00 94.75 79 VAL A O 1
ATOM 610 N N . LEU A 1 80 ? -11.660 -0.952 18.452 1.00 96.19 80 LEU A N 1
ATOM 611 C CA . LEU A 1 80 ? -11.303 0.130 19.374 1.00 96.19 80 LEU A CA 1
ATOM 612 C C . LEU A 1 80 ? -12.383 1.216 19.463 1.00 96.19 80 LEU A C 1
ATOM 614 O O . LEU A 1 80 ? -12.555 1.823 20.514 1.00 96.19 80 LEU A O 1
ATOM 618 N N . GLY A 1 81 ? -13.147 1.425 18.390 1.00 97.62 81 GLY A N 1
ATOM 619 C CA . GLY A 1 81 ? -14.198 2.448 18.324 1.00 97.62 81 GLY A CA 1
ATOM 620 C C . GLY A 1 81 ? -13.666 3.803 17.877 1.00 97.62 81 GLY A C 1
ATOM 621 O O . GLY A 1 81 ? -14.394 4.792 17.908 1.00 97.62 81 GLY A O 1
ATOM 622 N N . VAL A 1 82 ? -12.405 3.834 17.451 1.00 98.31 82 VAL A N 1
ATOM 623 C CA . VAL A 1 82 ? -11.686 5.026 17.020 1.00 98.31 82 VAL A CA 1
ATOM 624 C C . VAL A 1 82 ? -10.978 4.765 15.691 1.00 98.31 82 VAL A C 1
ATOM 626 O O . VAL A 1 82 ? -10.454 3.674 15.466 1.00 98.31 82 VAL A O 1
ATOM 629 N N . LEU A 1 83 ? -10.951 5.748 14.798 1.00 98.00 83 LEU A N 1
ATOM 630 C CA . LEU A 1 83 ? -10.319 5.708 13.475 1.00 98.00 83 LEU A CA 1
ATOM 631 C C . LEU A 1 83 ? -9.335 6.878 13.367 1.00 98.00 83 LEU A C 1
ATOM 633 O O . LEU A 1 83 ? -9.726 7.991 13.710 1.00 98.00 83 LEU A O 1
ATOM 637 N N . PRO A 1 84 ? -8.084 6.676 12.920 1.00 95.81 84 PRO A N 1
ATOM 638 C CA . PRO A 1 84 ? -7.156 7.786 12.823 1.00 95.81 84 PRO A CA 1
ATOM 639 C C . PRO A 1 84 ? -7.551 8.695 11.654 1.00 95.81 84 PRO A C 1
ATOM 641 O O . PRO A 1 84 ? -7.869 8.235 10.554 1.00 95.81 84 PRO A O 1
ATOM 644 N N . GLU A 1 85 ? -7.512 9.999 11.889 1.00 94.31 85 GLU A N 1
ATOM 645 C CA . GLU A 1 85 ? -7.828 11.030 10.900 1.00 94.31 85 GLU A CA 1
ATOM 646 C C . GLU A 1 85 ? -6.757 11.175 9.816 1.00 94.31 85 GLU A C 1
ATOM 648 O O . GLU A 1 85 ? -7.009 11.802 8.790 1.00 94.31 85 GLU A O 1
ATOM 653 N N . SER A 1 86 ? -5.585 10.568 10.031 1.00 91.56 86 SER A N 1
ATOM 654 C CA . SER A 1 86 ? -4.453 10.583 9.113 1.00 91.56 86 SER A CA 1
ATOM 655 C C . SER A 1 86 ? -3.668 9.266 9.133 1.00 91.56 86 SER A C 1
ATOM 657 O O . SER A 1 86 ? -3.677 8.532 10.124 1.00 91.56 86 SER A O 1
ATOM 659 N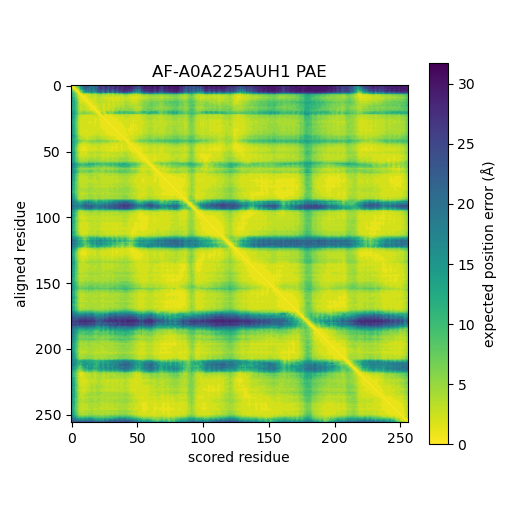 N . LEU A 1 87 ? -2.976 8.974 8.032 1.00 90.25 87 LEU A N 1
ATOM 660 C CA . LEU A 1 87 ? -2.021 7.872 7.898 1.00 90.25 87 LEU A CA 1
ATOM 661 C C . LEU A 1 87 ? -0.560 8.318 8.113 1.00 90.25 87 LEU A C 1
ATOM 663 O O . LEU A 1 87 ? 0.288 7.473 8.405 1.00 90.25 87 LEU A O 1
ATOM 667 N N . SER A 1 88 ? -0.253 9.615 8.024 1.00 78.62 88 SER A N 1
ATOM 668 C CA . SER A 1 88 ? 1.119 10.155 8.064 1.00 78.62 88 SER A CA 1
ATOM 669 C C . SER A 1 88 ? 1.681 10.394 9.473 1.00 78.62 88 SER A C 1
ATOM 671 O O . SER A 1 88 ? 2.821 10.833 9.623 1.00 78.62 88 SER A O 1
ATOM 673 N N . GLY A 1 89 ? 0.946 10.037 10.530 1.00 75.50 89 GLY A N 1
ATOM 674 C CA . GLY A 1 89 ? 1.417 10.184 11.911 1.00 75.50 89 GLY A CA 1
ATOM 675 C C . GLY A 1 89 ? 1.371 11.638 12.383 1.00 75.50 89 GLY A C 1
ATOM 676 O O . GLY A 1 89 ? 0.310 12.250 12.360 1.00 75.50 89 GLY A O 1
ATOM 677 N N . ASN A 1 90 ? 2.498 12.179 12.856 1.00 64.50 90 ASN A N 1
ATOM 678 C CA . ASN A 1 90 ? 2.566 13.524 13.453 1.00 64.50 90 ASN A CA 1
ATOM 679 C C . ASN A 1 90 ? 2.829 14.649 12.431 1.00 64.50 90 ASN A C 1
ATOM 681 O O . ASN A 1 90 ? 3.056 15.792 12.829 1.00 64.50 90 ASN A O 1
ATOM 685 N N . GLU A 1 91 ? 2.848 14.353 11.129 1.00 60.66 91 GLU A N 1
ATOM 686 C CA . GLU A 1 91 ? 2.991 15.383 10.099 1.00 60.66 91 GLU A CA 1
ATOM 687 C C . GLU A 1 91 ? 1.690 16.192 9.979 1.00 60.66 91 GLU A C 1
ATOM 689 O O . GLU A 1 91 ? 0.671 15.707 9.503 1.00 60.66 91 GLU A O 1
ATOM 694 N N . ILE A 1 92 ? 1.725 17.447 10.431 1.00 51.69 92 ILE A N 1
ATOM 695 C CA . ILE A 1 92 ? 0.548 18.331 10.531 1.00 51.69 92 ILE A CA 1
ATOM 696 C C . ILE A 1 92 ? 0.099 18.874 9.155 1.00 51.69 92 ILE A C 1
ATOM 698 O O . ILE A 1 92 ? -1.016 19.376 9.026 1.00 51.69 92 ILE A O 1
ATOM 702 N N . GLU A 1 93 ? 0.937 18.773 8.115 1.00 53.41 93 GLU A N 1
ATOM 703 C CA . GLU A 1 93 ? 0.719 19.457 6.827 1.00 53.41 93 GLU A CA 1
ATOM 704 C C . GLU A 1 93 ? 0.641 18.542 5.592 1.00 53.41 93 GLU A C 1
ATOM 706 O O . GLU A 1 93 ? 0.451 19.049 4.485 1.00 53.41 93 GLU A O 1
ATOM 711 N N . SER A 1 94 ? 0.767 17.216 5.728 1.00 61.38 94 SER A N 1
ATOM 712 C CA . SER A 1 94 ? 0.629 16.314 4.580 1.00 61.38 94 SER A CA 1
ATOM 713 C C . SER A 1 94 ? -0.829 15.889 4.386 1.00 61.38 94 SER A C 1
ATOM 715 O O . SER A 1 94 ? -1.464 15.291 5.252 1.00 61.38 94 SER A O 1
ATOM 717 N N . GLU A 1 95 ? -1.394 16.203 3.216 1.00 75.19 95 GLU A N 1
ATOM 718 C CA . GLU A 1 95 ? -2.573 15.475 2.753 1.00 75.19 95 GLU A CA 1
ATOM 719 C C . GLU A 1 95 ? -2.131 14.035 2.485 1.00 75.19 95 GLU A C 1
ATOM 721 O O . GLU A 1 95 ? -1.247 13.806 1.661 1.00 75.19 95 GLU A O 1
ATOM 726 N N . ASP A 1 96 ? -2.721 13.066 3.188 1.00 87.50 96 ASP A N 1
ATOM 727 C CA . ASP A 1 96 ? -2.470 11.643 2.952 1.00 87.50 96 ASP A CA 1
ATOM 728 C C . ASP A 1 96 ? -2.961 11.256 1.556 1.00 87.50 96 ASP A C 1
ATOM 730 O O . ASP A 1 96 ? -4.123 10.871 1.367 1.00 87.50 96 ASP A O 1
ATOM 734 N N . ILE A 1 97 ? -2.080 11.396 0.571 1.00 90.69 97 ILE A N 1
ATOM 735 C CA . ILE A 1 97 ? -2.350 11.028 -0.810 1.00 90.69 97 ILE A CA 1
ATOM 736 C C . ILE A 1 97 ? -2.457 9.509 -0.906 1.00 90.69 97 ILE A C 1
ATOM 738 O O . ILE A 1 97 ? -1.588 8.762 -0.459 1.00 90.69 97 ILE A O 1
ATOM 742 N N . ILE A 1 98 ? -3.539 9.060 -1.529 1.00 93.00 98 ILE A N 1
ATOM 743 C CA . ILE A 1 98 ? -3.824 7.660 -1.797 1.00 93.00 98 ILE A CA 1
ATOM 744 C C . ILE A 1 98 ? -3.662 7.430 -3.295 1.00 93.00 98 ILE A C 1
ATOM 746 O O . ILE A 1 98 ? -4.544 7.755 -4.094 1.00 93.00 98 ILE A O 1
ATOM 750 N N . ASP A 1 99 ? -2.528 6.843 -3.656 1.00 93.44 99 ASP A N 1
ATOM 751 C CA . ASP A 1 99 ? -2.144 6.432 -5.009 1.00 93.44 99 ASP A CA 1
ATOM 752 C C . ASP A 1 99 ? -2.117 4.899 -5.161 1.00 93.44 99 ASP A C 1
ATOM 754 O O . ASP A 1 99 ? -1.445 4.347 -6.037 1.00 93.44 99 ASP A O 1
ATOM 758 N N . TRP A 1 100 ? -2.860 4.197 -4.297 1.00 95.56 100 TRP A N 1
ATOM 759 C CA . TRP A 1 100 ? -2.898 2.739 -4.271 1.00 95.56 100 TRP A CA 1
ATOM 760 C C . TRP A 1 100 ? -3.395 2.173 -5.602 1.00 95.56 100 TRP A C 1
ATOM 762 O O . TRP A 1 100 ? -4.364 2.663 -6.196 1.00 95.56 100 TRP A O 1
ATOM 772 N N . VAL A 1 101 ? -2.756 1.092 -6.042 1.00 96.50 101 VAL A N 1
ATOM 773 C CA . VAL A 1 101 ? -3.052 0.439 -7.316 1.00 96.50 101 VAL A CA 1
ATOM 774 C C . VAL A 1 101 ? -3.893 -0.806 -7.049 1.00 96.50 101 VAL A C 1
ATOM 776 O O . VAL A 1 101 ? -3.413 -1.726 -6.385 1.00 96.50 101 VAL A O 1
ATOM 779 N N . PRO A 1 102 ? -5.133 -0.891 -7.556 1.00 97.12 102 PRO A N 1
ATOM 780 C CA . PRO A 1 102 ? -5.911 -2.120 -7.466 1.00 97.12 102 PRO A CA 1
ATOM 781 C C . PRO A 1 102 ? -5.166 -3.310 -8.084 1.00 97.12 102 PRO A C 1
ATOM 783 O O . PRO A 1 102 ? -4.598 -3.177 -9.167 1.00 97.12 102 PRO A O 1
ATOM 786 N N . ILE A 1 103 ? -5.181 -4.480 -7.437 1.00 96.00 103 ILE A N 1
ATOM 787 C CA . ILE A 1 103 ? -4.423 -5.663 -7.897 1.00 96.00 103 ILE A CA 1
ATOM 788 C C . ILE A 1 103 ? -4.727 -6.063 -9.348 1.00 96.00 103 ILE A C 1
ATOM 790 O O . ILE A 1 103 ? -3.836 -6.506 -10.066 1.00 96.00 10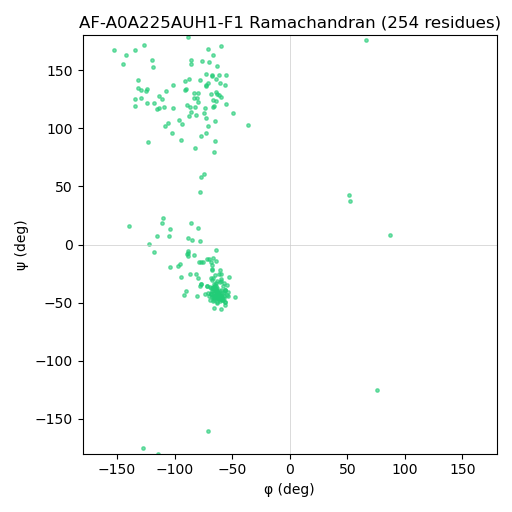3 ILE A O 1
ATOM 794 N N . ASP A 1 104 ? -5.967 -5.889 -9.800 1.00 96.19 104 ASP A N 1
ATOM 795 C CA . ASP A 1 104 ? -6.366 -6.184 -11.174 1.00 96.19 104 ASP A CA 1
ATOM 796 C C . ASP A 1 104 ? -5.799 -5.166 -12.174 1.00 96.19 104 ASP A C 1
ATOM 798 O O . ASP A 1 104 ? -5.373 -5.553 -13.257 1.00 96.19 104 ASP A O 1
ATOM 802 N N . VAL A 1 105 ? -5.702 -3.887 -11.802 1.00 96.81 105 VAL A N 1
ATOM 803 C CA . VAL A 1 105 ? -4.971 -2.874 -12.585 1.00 96.81 105 VAL A CA 1
ATOM 804 C C . VAL A 1 105 ? -3.470 -3.172 -12.594 1.00 96.81 105 VAL A C 1
ATOM 806 O O . VAL A 1 105 ? -2.843 -3.115 -13.650 1.00 96.81 105 VAL A O 1
ATOM 809 N N . ALA A 1 106 ? -2.893 -3.508 -11.437 1.00 96.69 106 ALA A N 1
ATOM 810 C CA . ALA A 1 106 ? -1.469 -3.798 -11.305 1.00 96.69 106 ALA A CA 1
ATOM 811 C C . ALA A 1 106 ? -1.059 -5.011 -12.150 1.00 96.69 106 ALA A C 1
ATOM 813 O O . ALA A 1 106 ? -0.044 -4.959 -12.837 1.00 96.69 106 ALA A O 1
ATOM 814 N N . ALA A 1 107 ? -1.859 -6.080 -12.140 1.00 96.38 107 ALA A N 1
ATOM 815 C CA . ALA A 1 107 ? -1.615 -7.269 -12.949 1.00 96.38 107 ALA A CA 1
ATOM 816 C C . ALA A 1 107 ? -1.604 -6.946 -14.452 1.00 96.38 107 ALA A C 1
ATOM 818 O O . ALA A 1 107 ? -0.667 -7.337 -15.151 1.00 96.38 107 ALA A O 1
ATOM 819 N N . ASP A 1 108 ? -2.594 -6.184 -14.931 1.00 96.44 108 ASP A N 1
ATOM 820 C CA . ASP A 1 108 ? -2.668 -5.773 -16.336 1.00 96.44 108 ASP A CA 1
ATOM 821 C C . ASP A 1 108 ? -1.483 -4.872 -16.723 1.00 96.44 108 ASP A C 1
ATOM 823 O O . ASP A 1 108 ? -0.871 -5.070 -17.773 1.00 96.44 108 ASP A O 1
ATOM 827 N N . ALA A 1 109 ? -1.114 -3.918 -15.861 1.00 96.88 109 ALA A N 1
ATOM 828 C CA . ALA A 1 109 ? 0.024 -3.027 -16.083 1.00 96.88 109 ALA A CA 1
ATOM 829 C C . ALA A 1 109 ? 1.362 -3.785 -16.099 1.00 96.88 109 ALA A C 1
ATOM 831 O O . ALA A 1 109 ? 2.203 -3.529 -16.958 1.00 96.88 109 ALA A O 1
ATOM 832 N N . ILE A 1 110 ? 1.556 -4.752 -15.194 1.00 97.19 110 ILE A N 1
ATOM 833 C CA . ILE A 1 110 ? 2.752 -5.604 -15.173 1.00 97.19 110 ILE A CA 1
ATOM 834 C C . ILE A 1 110 ? 2.850 -6.402 -16.471 1.00 97.19 110 ILE A C 1
ATOM 836 O O . ILE A 1 110 ? 3.923 -6.436 -17.074 1.00 97.19 110 ILE A O 1
ATOM 840 N N . ALA A 1 111 ? 1.755 -7.024 -16.915 1.00 96.75 111 ALA A N 1
ATOM 841 C CA . ALA A 1 111 ? 1.739 -7.786 -18.158 1.00 96.75 111 ALA A CA 1
ATOM 842 C C . ALA A 1 111 ? 2.039 -6.890 -19.370 1.00 96.75 111 ALA A C 1
ATOM 844 O O . ALA A 1 111 ? 2.894 -7.231 -20.186 1.00 96.75 111 ALA A O 1
ATOM 845 N N . GLU A 1 112 ? 1.395 -5.724 -19.451 1.00 95.56 112 GLU A N 1
ATOM 846 C CA . GLU A 1 112 ? 1.584 -4.746 -20.526 1.00 95.56 112 GLU A CA 1
ATOM 847 C C . GLU A 1 112 ? 3.027 -4.234 -20.597 1.00 95.56 112 GLU A C 1
ATOM 849 O O . GLU A 1 112 ? 3.633 -4.255 -21.666 1.00 95.56 112 GLU A O 1
ATOM 854 N N . LEU A 1 113 ? 3.610 -3.822 -19.470 1.00 94.44 113 LEU A N 1
ATOM 855 C CA . LEU A 1 113 ? 4.969 -3.279 -19.438 1.00 94.44 113 LEU A CA 1
ATOM 856 C C . LEU A 1 113 ? 6.026 -4.360 -19.664 1.00 94.44 113 LEU A C 1
ATOM 858 O O . LEU A 1 113 ? 7.035 -4.105 -20.322 1.00 94.44 113 LEU A O 1
ATOM 862 N N . SER A 1 114 ? 5.800 -5.572 -19.151 1.00 93.56 114 SER A N 1
ATOM 863 C CA . SER A 1 114 ? 6.751 -6.678 -19.299 1.00 93.56 114 SER A CA 1
ATOM 864 C C . SER A 1 114 ? 6.794 -7.199 -20.734 1.00 93.56 114 SER A C 1
ATOM 866 O O . SER A 1 114 ? 7.879 -7.459 -21.249 1.00 93.56 114 SER A O 1
ATOM 868 N N . LEU A 1 115 ? 5.631 -7.328 -21.380 1.00 91.19 115 LEU A N 1
ATOM 869 C CA . LEU A 1 115 ? 5.498 -7.919 -22.716 1.00 91.19 115 LEU A CA 1
ATOM 870 C C . LEU A 1 115 ? 5.490 -6.893 -23.854 1.00 91.19 115 LEU A C 1
ATOM 872 O O . LEU A 1 115 ? 5.653 -7.281 -25.006 1.00 91.19 115 LEU A O 1
ATOM 876 N N . GLY A 1 116 ? 5.259 -5.614 -23.561 1.00 85.62 116 GLY A N 1
ATOM 877 C CA . GLY A 1 116 ? 5.205 -4.564 -24.572 1.00 85.62 116 GLY A CA 1
ATOM 878 C C . GLY A 1 116 ? 6.581 -4.147 -25.088 1.00 85.62 116 GLY A C 1
ATOM 879 O O . GLY A 1 116 ? 7.587 -4.258 -24.389 1.00 85.62 116 GLY A O 1
ATOM 880 N N . ASP A 1 117 ? 6.609 -3.556 -26.279 1.00 80.31 117 ASP A N 1
ATOM 881 C CA . ASP A 1 117 ? 7.837 -3.091 -26.943 1.00 80.31 117 ASP A CA 1
ATOM 882 C C . ASP A 1 117 ? 8.344 -1.734 -26.416 1.00 80.31 117 ASP A C 1
ATOM 884 O O . ASP A 1 117 ? 9.165 -1.074 -27.052 1.00 80.31 117 ASP A O 1
ATOM 888 N N . PHE A 1 118 ? 7.838 -1.263 -25.267 1.00 74.50 118 PHE A N 1
ATOM 889 C CA . PHE A 1 118 ? 8.333 -0.024 -24.677 1.00 74.50 118 PHE A CA 1
ATOM 890 C C . PHE A 1 118 ? 9.744 -0.253 -24.132 1.00 74.50 118 PHE A C 1
ATOM 892 O O . PHE A 1 118 ? 9.936 -0.815 -23.051 1.00 74.50 118 PHE A O 1
ATOM 899 N N . THR A 1 119 ? 10.720 0.214 -24.899 1.00 68.06 119 THR A N 1
ATOM 900 C CA . THR A 1 119 ? 12.140 0.179 -24.565 1.00 68.06 119 THR A CA 1
ATOM 901 C C . THR A 1 119 ? 12.719 1.548 -24.877 1.00 68.06 119 THR A C 1
ATOM 903 O O . THR A 1 119 ? 12.581 2.025 -26.005 1.00 68.06 119 THR A O 1
ATOM 906 N N . ASP A 1 120 ? 13.361 2.201 -23.913 1.00 71.31 120 ASP A N 1
ATOM 907 C CA . ASP A 1 120 ? 14.171 3.376 -24.216 1.00 71.31 120 ASP A CA 1
ATOM 908 C C . ASP A 1 120 ? 15.466 2.907 -24.891 1.00 71.31 120 ASP A C 1
ATOM 910 O O . ASP A 1 120 ? 16.283 2.257 -24.235 1.00 71.31 120 ASP A O 1
ATOM 914 N N . PRO A 1 121 ? 15.690 3.212 -26.182 1.00 67.25 121 PRO A N 1
ATOM 915 C CA . PRO A 1 121 ? 16.860 2.717 -26.903 1.00 67.25 121 PRO A CA 1
ATOM 916 C C . PRO A 1 121 ? 18.178 3.252 -26.326 1.00 67.25 121 PRO A C 1
ATOM 918 O O . PRO A 1 121 ? 19.241 2.719 -26.637 1.00 67.25 121 PRO A O 1
ATOM 921 N N . ASN A 1 122 ? 18.126 4.287 -25.481 1.00 70.31 122 ASN A N 1
ATOM 922 C CA . ASN A 1 122 ? 19.301 4.858 -24.831 1.00 70.31 122 ASN A CA 1
ATOM 923 C C . ASN A 1 122 ? 19.634 4.189 -23.488 1.00 70.31 122 ASN A C 1
ATOM 925 O O . ASN A 1 122 ? 20.692 4.472 -22.924 1.00 70.31 122 ASN A O 1
ATOM 929 N N . HIS A 1 123 ? 18.769 3.310 -22.966 1.00 74.69 123 HIS A N 1
ATOM 930 C CA . HIS A 1 123 ? 18.929 2.706 -21.644 1.00 74.69 123 HIS A CA 1
ATOM 931 C C . HIS A 1 123 ? 18.672 1.193 -21.672 1.00 74.69 123 HIS A C 1
ATOM 933 O O . HIS A 1 123 ? 17.562 0.735 -21.927 1.00 74.69 123 HIS A O 1
ATOM 939 N N . SER A 1 124 ? 19.686 0.399 -21.305 1.00 84.06 124 SER A N 1
ATOM 940 C CA . SER A 1 124 ? 19.555 -1.062 -21.151 1.00 84.06 124 SER A CA 1
ATOM 941 C C . SER A 1 124 ? 18.673 -1.477 -19.966 1.00 84.06 124 SER A C 1
ATOM 943 O O . SER A 1 124 ? 18.232 -2.623 -19.888 1.00 84.06 124 SER A O 1
ATOM 945 N N . VAL A 1 125 ? 18.397 -0.545 -19.049 1.00 92.56 125 VAL A N 1
ATOM 946 C CA . VAL A 1 125 ? 17.507 -0.742 -17.905 1.00 92.56 125 VAL A CA 1
ATOM 947 C C . VAL A 1 125 ? 16.412 0.314 -17.925 1.00 92.56 125 VAL A C 1
ATOM 949 O O . VAL A 1 125 ? 16.699 1.506 -17.847 1.00 92.56 125 VAL A O 1
ATOM 952 N N . ASN A 1 126 ? 15.162 -0.132 -17.967 1.00 92.38 126 ASN A N 1
ATOM 953 C CA . ASN A 1 126 ? 13.983 0.721 -17.905 1.00 92.38 126 ASN A CA 1
ATOM 954 C C . ASN A 1 126 ? 13.298 0.528 -16.550 1.00 92.38 126 ASN A C 1
ATOM 956 O O . ASN A 1 126 ? 12.873 -0.578 -16.216 1.00 92.38 126 ASN A O 1
ATOM 960 N N . VAL A 1 127 ? 13.214 1.590 -15.753 1.00 94.50 127 VAL A N 1
ATOM 961 C CA . VAL A 1 127 ? 12.541 1.574 -14.449 1.00 94.50 127 VAL A CA 1
ATOM 962 C C . VAL A 1 127 ? 11.165 2.209 -14.604 1.00 94.50 127 VAL A C 1
ATOM 964 O O . VAL A 1 127 ? 11.036 3.226 -15.278 1.00 94.50 127 VAL A O 1
ATOM 967 N N . PHE A 1 128 ? 10.152 1.614 -13.986 1.00 95.69 128 PHE A N 1
ATOM 968 C CA . PHE A 1 128 ? 8.775 2.097 -14.003 1.00 95.69 128 PHE A CA 1
ATOM 969 C C . PHE A 1 128 ? 8.218 2.109 -12.585 1.00 95.69 128 PHE A C 1
ATOM 971 O O . PHE A 1 128 ? 8.370 1.126 -11.849 1.00 95.69 128 PHE A O 1
ATOM 978 N N . HIS A 1 129 ? 7.551 3.194 -12.210 1.00 96.44 129 HIS A N 1
ATOM 979 C CA . HIS A 1 129 ? 6.815 3.280 -10.952 1.00 96.44 129 HIS A CA 1
ATOM 980 C C . HIS A 1 129 ? 5.340 2.961 -11.194 1.00 96.44 129 HIS A C 1
ATOM 982 O O . HIS A 1 129 ? 4.597 3.744 -11.779 1.00 96.44 129 HIS A O 1
ATOM 988 N N . ILE A 1 130 ? 4.907 1.786 -10.743 1.00 96.81 130 ILE A N 1
ATOM 989 C CA . ILE A 1 130 ? 3.519 1.333 -10.846 1.00 96.81 130 ILE A CA 1
ATOM 990 C C . ILE A 1 130 ? 2.736 1.960 -9.693 1.00 96.81 130 ILE A C 1
ATOM 992 O O . ILE A 1 130 ? 2.569 1.354 -8.631 1.00 96.81 130 ILE A O 1
ATOM 996 N N . LEU A 1 131 ? 2.310 3.200 -9.919 1.00 95.25 131 LEU A N 1
ATOM 997 C CA . LEU A 1 131 ? 1.485 4.018 -9.032 1.00 95.25 131 LEU A CA 1
ATOM 998 C C . LEU A 1 131 ? 0.181 4.389 -9.742 1.00 95.25 131 LEU A C 1
ATOM 1000 O O . LEU A 1 131 ? 0.105 4.344 -10.972 1.00 95.25 131 LEU A O 1
ATOM 1004 N N . ASN A 1 132 ? -0.852 4.744 -8.980 1.00 96.12 132 ASN A N 1
ATOM 1005 C CA . ASN A 1 132 ? -2.104 5.214 -9.558 1.00 96.12 132 ASN A CA 1
ATOM 1006 C C . ASN A 1 132 ? -2.018 6.727 -9.836 1.00 96.12 132 ASN A C 1
ATOM 1008 O O . ASN A 1 132 ? -1.950 7.501 -8.877 1.00 96.12 132 ASN A O 1
ATOM 1012 N N . PRO A 1 133 ? -2.051 7.174 -11.108 1.00 95.06 133 PRO A N 1
ATOM 1013 C CA . PRO A 1 133 ? -2.030 8.603 -11.422 1.00 95.06 133 PRO A CA 1
ATOM 1014 C C . PRO A 1 133 ? -3.318 9.316 -10.973 1.00 95.06 133 PRO A C 1
ATOM 1016 O O . PRO A 1 133 ? -3.317 10.527 -10.754 1.00 95.06 133 PRO A O 1
ATOM 1019 N N . HIS A 1 134 ? -4.419 8.579 -10.782 1.00 95.69 134 HIS A N 1
ATOM 1020 C CA . HIS A 1 134 ? -5.685 9.120 -10.294 1.00 95.69 134 HIS A CA 1
ATOM 1021 C C . HIS A 1 134 ? -5.783 8.957 -8.781 1.00 95.69 134 HIS A C 1
ATOM 1023 O O . HIS A 1 134 ? -6.264 7.951 -8.257 1.00 95.69 134 HIS A O 1
ATOM 1029 N N . GLN A 1 135 ? -5.304 9.976 -8.081 1.00 94.12 135 GLN A N 1
ATOM 1030 C CA . GLN A 1 135 ? -5.176 9.971 -6.632 1.00 94.12 135 GLN A CA 1
ATOM 1031 C C . GLN A 1 135 ? -6.473 10.398 -5.928 1.00 94.12 135 GLN A C 1
ATOM 1033 O O . GLN A 1 135 ? -7.294 11.140 -6.470 1.00 94.12 135 GLN A O 1
ATOM 1038 N N . THR A 1 136 ? -6.634 9.947 -4.686 1.00 95.25 136 THR A N 1
ATOM 1039 C CA . THR A 1 136 ? -7.603 10.487 -3.716 1.00 95.25 136 THR A CA 1
ATOM 1040 C C . THR A 1 136 ? -6.873 10.825 -2.413 1.00 95.25 136 THR A C 1
ATOM 1042 O O . THR A 1 136 ? -5.651 10.708 -2.349 1.00 95.25 136 THR A O 1
ATOM 1045 N N . THR A 1 137 ? -7.585 11.235 -1.366 1.00 94.44 137 THR A N 1
ATOM 1046 C CA . THR A 1 137 ? -6.997 11.447 -0.035 1.00 94.44 137 THR A CA 1
ATOM 1047 C C . THR A 1 137 ? -7.631 10.540 1.007 1.00 94.44 137 THR A C 1
ATOM 1049 O O . THR A 1 137 ? -8.804 10.172 0.897 1.00 94.44 137 THR A O 1
ATOM 1052 N N . TRP A 1 138 ? -6.885 10.216 2.066 1.00 94.62 138 TRP A N 1
ATOM 1053 C CA . TRP A 1 138 ? -7.443 9.507 3.221 1.00 94.62 138 TRP A CA 1
ATOM 1054 C C . TRP A 1 138 ? -8.665 10.240 3.775 1.00 94.62 138 TRP A C 1
ATOM 1056 O O . TRP A 1 138 ? -9.722 9.642 3.976 1.00 94.62 138 TRP A O 1
ATOM 1066 N N . LYS A 1 139 ? -8.558 11.568 3.903 1.00 93.81 139 LYS A N 1
ATOM 1067 C CA . LYS A 1 139 ? -9.639 12.448 4.353 1.00 93.81 139 LYS A CA 1
ATOM 1068 C C . LYS A 1 139 ? -10.904 12.333 3.500 1.00 93.81 139 LYS A C 1
ATOM 1070 O O . LYS A 1 139 ? -12.000 12.353 4.054 1.00 93.81 139 LYS A O 1
ATOM 1075 N N . ALA A 1 140 ? -10.775 12.190 2.181 1.00 95.69 140 ALA A N 1
ATOM 1076 C CA . ALA A 1 140 ? -11.919 11.985 1.293 1.00 95.69 140 ALA A CA 1
ATOM 1077 C C . ALA A 1 140 ? -12.586 10.610 1.493 1.00 95.69 140 ALA A C 1
ATOM 1079 O O . ALA A 1 140 ? -13.792 10.479 1.291 1.00 95.69 140 ALA A O 1
ATOM 1080 N N . LEU A 1 141 ? -11.830 9.594 1.918 1.00 97.06 141 LEU A N 1
ATOM 1081 C CA . LEU A 1 141 ? -12.335 8.240 2.170 1.00 97.06 141 LEU A CA 1
ATOM 1082 C C . LEU A 1 141 ? -12.901 8.057 3.590 1.00 97.06 141 LEU A C 1
ATOM 1084 O O . LEU A 1 141 ? -13.774 7.205 3.787 1.00 97.06 141 LEU A O 1
ATOM 1088 N N . LEU A 1 142 ? -12.451 8.858 4.566 1.00 96.50 142 LEU A N 1
ATOM 1089 C CA . LEU A 1 142 ? -12.857 8.779 5.977 1.00 96.50 142 LEU A CA 1
ATOM 1090 C C . LEU A 1 142 ? -14.377 8.673 6.195 1.00 96.50 142 LEU A C 1
ATOM 1092 O O . LEU A 1 142 ? -14.775 7.817 6.991 1.00 96.50 142 LEU A O 1
ATOM 1096 N N . PRO A 1 143 ? -15.251 9.455 5.522 1.00 96.75 143 PRO A N 1
ATOM 1097 C CA . PRO A 1 143 ? -16.696 9.344 5.724 1.00 96.75 143 PRO A CA 1
ATOM 1098 C C . PRO A 1 143 ? -17.240 7.952 5.377 1.00 96.75 143 PRO A C 1
ATOM 1100 O O . PRO A 1 143 ? -17.977 7.359 6.165 1.00 96.75 143 PRO A O 1
ATOM 1103 N N . SER A 1 144 ? -16.823 7.393 4.236 1.00 97.12 144 SER A N 1
ATOM 1104 C CA . SER A 1 144 ? -17.251 6.062 3.785 1.00 97.12 144 SER A CA 1
ATOM 1105 C C . SER A 1 144 ? -16.717 4.953 4.690 1.00 97.12 144 SER A C 1
ATOM 1107 O O . SER A 1 144 ? -17.432 3.993 4.995 1.00 97.12 144 SER A O 1
ATOM 1109 N N . ILE A 1 145 ? -15.467 5.081 5.143 1.00 98.12 145 ILE A N 1
ATOM 1110 C CA . ILE A 1 145 ? -14.848 4.137 6.079 1.00 98.12 145 ILE A CA 1
ATOM 1111 C C . ILE A 1 145 ? -15.609 4.156 7.408 1.00 98.12 145 ILE A C 1
ATOM 1113 O O . ILE A 1 145 ? -16.040 3.110 7.893 1.00 98.12 145 ILE A O 1
ATOM 1117 N N . THR A 1 146 ? -15.830 5.348 7.964 1.00 97.94 146 THR A N 1
ATOM 1118 C CA . THR A 1 146 ? -16.525 5.545 9.243 1.00 97.94 146 THR A CA 1
ATOM 1119 C C . THR A 1 146 ? -17.936 4.967 9.190 1.00 97.94 146 THR A C 1
ATOM 1121 O O . THR A 1 146 ? -18.294 4.175 10.060 1.00 97.94 146 THR A O 1
ATOM 1124 N N . ALA A 1 147 ? -18.701 5.268 8.135 1.00 97.06 147 ALA A N 1
ATOM 1125 C CA . ALA A 1 147 ? -20.047 4.730 7.948 1.00 97.06 147 ALA A CA 1
ATOM 1126 C C . ALA A 1 147 ? -20.053 3.193 7.858 1.00 97.06 147 ALA A C 1
ATOM 1128 O O . ALA A 1 147 ? -20.865 2.535 8.510 1.00 97.06 147 ALA A O 1
ATOM 1129 N N . SER A 1 148 ? -19.115 2.607 7.106 1.00 97.25 148 SER A N 1
ATOM 1130 C CA . SER A 1 148 ? -18.987 1.146 6.977 1.00 97.25 148 SER A CA 1
ATOM 1131 C C . SER A 1 148 ? -18.693 0.482 8.326 1.00 97.25 148 SER A C 1
ATOM 1133 O O . SER A 1 148 ? -19.312 -0.524 8.687 1.00 97.25 148 SER A O 1
ATOM 1135 N N . LEU A 1 149 ? -17.788 1.073 9.111 1.00 97.19 149 LEU A N 1
ATOM 1136 C CA . LEU A 1 149 ? -17.437 0.578 10.439 1.00 97.19 149 LEU A CA 1
ATOM 1137 C C . LEU A 1 149 ? -18.582 0.741 11.447 1.00 97.19 149 LEU A C 1
ATOM 1139 O O . LEU A 1 149 ? -18.858 -0.200 12.190 1.00 97.19 149 LEU A O 1
ATOM 1143 N N . GLN A 1 150 ? -19.275 1.884 11.453 1.00 96.81 150 GLN A N 1
ATOM 1144 C CA . GLN A 1 150 ? -20.428 2.131 12.328 1.00 96.81 150 GLN A CA 1
ATOM 1145 C C . GLN A 1 150 ? -21.563 1.139 12.058 1.00 96.81 150 GLN A C 1
ATOM 1147 O O . GLN A 1 150 ? -22.107 0.548 12.995 1.00 96.81 150 GLN A O 1
ATOM 1152 N N . ASN A 1 151 ? -21.872 0.901 10.779 1.00 95.06 151 ASN A N 1
ATOM 1153 C CA . ASN A 1 151 ? -22.899 -0.051 10.365 1.00 95.06 151 ASN A CA 1
ATOM 1154 C C . ASN A 1 151 ? -22.560 -1.479 10.806 1.00 95.06 151 ASN A C 1
ATOM 1156 O O . ASN A 1 151 ? -23.427 -2.178 11.323 1.00 95.06 151 ASN A O 1
ATOM 1160 N N . SER A 1 152 ? -21.302 -1.904 10.649 1.00 94.31 152 SER A N 1
ATOM 1161 C CA . SER A 1 152 ? -20.884 -3.261 11.018 1.00 94.31 152 SER A CA 1
ATOM 1162 C C . SER A 1 152 ? -20.699 -3.470 12.525 1.00 94.31 152 SER A C 1
ATOM 1164 O O . SER A 1 152 ? -20.903 -4.576 13.022 1.00 94.31 152 SER A O 1
ATOM 1166 N N . ALA A 1 153 ? -20.253 -2.449 13.257 1.00 92.06 153 ALA A N 1
ATOM 1167 C CA . ALA A 1 153 ? -20.015 -2.543 14.697 1.00 92.06 153 ALA A CA 1
ATOM 1168 C C . ALA A 1 153 ? -21.263 -2.223 15.537 1.00 92.06 153 ALA A C 1
ATOM 1170 O O . ALA A 1 153 ? -21.231 -2.412 16.751 1.00 92.06 153 ALA A O 1
ATOM 1171 N N . HIS A 1 154 ? -22.332 -1.713 14.913 1.00 93.69 154 HIS A N 1
ATOM 1172 C CA . HIS A 1 154 ? -23.545 -1.228 15.579 1.00 93.69 154 HIS A CA 1
ATOM 1173 C C . HIS A 1 154 ? -23.259 -0.213 16.699 1.00 93.69 154 HIS A C 1
ATOM 1175 O O . HIS A 1 154 ? -23.913 -0.204 17.742 1.00 93.69 154 HIS A O 1
ATOM 1181 N N . ARG A 1 155 ? -22.261 0.651 16.487 1.00 94.44 155 ARG A N 1
ATOM 1182 C CA . ARG A 1 155 ? -21.867 1.708 17.427 1.00 94.44 155 ARG A CA 1
ATOM 1183 C C . ARG A 1 155 ? -21.228 2.885 16.705 1.00 94.44 155 ARG A C 1
ATOM 1185 O O . ARG A 1 155 ? -20.840 2.768 15.547 1.00 94.44 155 ARG A O 1
ATOM 1192 N N . SER A 1 156 ? -21.069 4.000 17.413 1.00 95.12 156 SER A N 1
ATOM 1193 C CA . SER A 1 156 ? -20.308 5.138 16.898 1.00 95.12 156 SER A CA 1
ATOM 1194 C C . SER A 1 156 ? -18.817 4.805 16.767 1.00 95.12 156 SER A C 1
ATOM 1196 O O . SER A 1 156 ? -18.270 4.085 17.602 1.00 95.12 156 SER A O 1
ATOM 1198 N N . ILE A 1 157 ? -18.177 5.355 15.735 1.00 97.81 157 ILE A N 1
ATOM 1199 C CA . ILE A 1 157 ? -16.732 5.331 15.521 1.00 97.81 157 ILE A CA 1
ATOM 1200 C C . ILE A 1 157 ? -16.271 6.785 15.533 1.00 97.81 157 ILE A C 1
ATOM 1202 O O . ILE A 1 157 ? -16.782 7.596 14.759 1.00 97.81 157 ILE A O 1
ATOM 1206 N N . GLN A 1 158 ? -15.353 7.123 16.432 1.00 98.00 158 GLN A N 1
ATOM 1207 C CA . GLN A 1 158 ? -14.810 8.475 16.537 1.00 98.00 158 GLN A CA 1
ATOM 1208 C C . GLN A 1 158 ? -13.567 8.606 15.663 1.00 98.00 158 GLN A C 1
ATOM 1210 O O . GLN A 1 158 ? -12.689 7.750 15.694 1.00 98.00 158 GLN A O 1
ATOM 1215 N N . VAL A 1 159 ? -13.485 9.679 14.884 1.00 97.31 159 VAL A N 1
ATOM 1216 C CA . VAL A 1 159 ? -12.257 10.027 14.168 1.00 97.31 159 VAL A CA 1
ATOM 1217 C C . VAL A 1 159 ? -11.350 10.790 15.136 1.00 97.31 159 VAL A C 1
ATOM 1219 O O . VAL A 1 159 ? -11.807 11.744 15.762 1.00 97.31 159 VAL A O 1
ATOM 1222 N N . VAL A 1 160 ? -10.111 10.331 15.302 1.00 96.12 160 VAL A N 1
ATOM 1223 C CA . VAL A 1 160 ? -9.151 10.811 16.311 1.00 96.12 160 VAL A CA 1
ATOM 1224 C C . VAL A 1 160 ? -7.773 11.037 15.695 1.00 96.12 160 VAL A C 1
ATOM 1226 O O . VAL A 1 160 ? -7.495 10.552 14.600 1.00 96.12 160 VAL A O 1
ATOM 1229 N N . SER A 1 161 ? -6.871 11.705 16.412 1.00 93.44 161 SER A N 1
ATOM 1230 C CA . SER A 1 161 ? -5.479 11.827 15.958 1.00 93.44 161 SER A CA 1
ATOM 1231 C C . SER A 1 161 ? -4.777 10.456 15.883 1.00 93.44 161 SER A C 1
ATOM 1233 O O . SER A 1 161 ? -5.120 9.544 16.648 1.00 93.44 161 SER A O 1
ATOM 1235 N N . PRO A 1 162 ? -3.749 10.276 15.031 1.00 92.75 162 PRO A N 1
ATOM 1236 C CA . PRO A 1 162 ? -2.983 9.028 14.993 1.00 92.75 162 PRO A CA 1
ATOM 1237 C C . PRO A 1 162 ? -2.370 8.650 16.353 1.00 92.75 162 PRO A C 1
ATOM 1239 O O . PRO A 1 162 ? -2.421 7.485 16.757 1.00 92.75 162 PRO A O 1
ATOM 1242 N N . ALA A 1 163 ? -1.872 9.643 17.099 1.00 92.31 163 ALA A N 1
ATOM 1243 C CA . ALA A 1 163 ? -1.312 9.468 18.441 1.00 92.31 163 ALA A CA 1
ATOM 1244 C C . ALA A 1 163 ? -2.350 8.956 19.459 1.00 92.31 163 ALA A C 1
ATOM 1246 O O . ALA A 1 163 ? -2.041 8.127 20.319 1.00 92.31 163 ALA A O 1
ATOM 1247 N N . GLU A 1 164 ? -3.595 9.421 19.353 1.00 94.75 164 GLU A N 1
ATOM 1248 C CA . GLU A 1 164 ? -4.702 8.928 20.171 1.00 94.75 164 GLU A CA 1
ATOM 1249 C C . GLU A 1 164 ? -5.085 7.498 19.772 1.00 94.75 164 GLU A C 1
ATOM 1251 O O . GLU A 1 164 ? -5.213 6.629 20.636 1.00 94.75 164 GLU A O 1
ATOM 1256 N N . TRP A 1 165 ? -5.171 7.203 18.472 1.00 96.31 165 TRP A N 1
ATOM 1257 C CA . TRP A 1 165 ? -5.485 5.857 17.991 1.00 96.31 165 TRP A CA 1
ATOM 1258 C C . TRP A 1 165 ? -4.494 4.799 18.508 1.00 96.31 165 TRP A C 1
ATOM 1260 O O . TRP A 1 165 ? -4.910 3.757 19.027 1.00 96.31 165 TRP A O 1
ATOM 1270 N N . ILE A 1 166 ? -3.183 5.068 18.442 1.00 95.19 166 ILE A N 1
ATOM 1271 C CA . ILE A 1 166 ? -2.172 4.116 18.929 1.00 95.19 166 ILE A CA 1
ATOM 1272 C C . ILE A 1 166 ? -2.224 3.948 20.453 1.00 95.19 166 ILE A C 1
ATOM 1274 O O . ILE A 1 166 ? -1.983 2.851 20.959 1.00 95.19 166 ILE A O 1
ATOM 1278 N N . LEU A 1 167 ? -2.618 4.983 21.204 1.00 95.06 167 LEU A N 1
ATOM 1279 C CA . LEU A 1 167 ? -2.851 4.870 22.646 1.00 95.06 167 LEU A CA 1
ATOM 1280 C C . LEU A 1 167 ? -3.995 3.889 22.956 1.00 95.06 167 LEU A C 1
ATOM 1282 O O . LEU A 1 167 ? -3.857 3.048 23.848 1.00 95.06 167 LEU A O 1
ATOM 1286 N N . HIS A 1 168 ? -5.091 3.940 22.193 1.00 96.06 168 HIS A N 1
ATOM 1287 C CA . HIS A 1 168 ? -6.181 2.967 22.308 1.00 96.06 168 HIS A CA 1
ATOM 1288 C C . HIS A 1 168 ? -5.708 1.537 22.012 1.00 96.06 168 HIS A C 1
ATOM 1290 O O . HIS A 1 168 ? -6.035 0.616 22.769 1.00 96.06 168 HIS A O 1
ATOM 1296 N N . LEU A 1 169 ? -4.898 1.343 20.964 1.00 95.25 169 LEU A N 1
ATOM 1297 C CA . LEU A 1 169 ? -4.347 0.027 20.632 1.00 95.25 169 LEU A CA 1
ATOM 1298 C C . LEU A 1 169 ? -3.436 -0.509 21.751 1.00 95.25 169 LEU A C 1
ATOM 1300 O O . LEU A 1 169 ? -3.587 -1.663 22.158 1.00 95.25 169 LEU A O 1
ATOM 1304 N N . ARG A 1 170 ? -2.549 0.329 22.304 1.00 93.06 170 ARG A N 1
ATOM 1305 C CA . ARG A 1 170 ? -1.671 -0.028 23.435 1.00 93.06 170 ARG A CA 1
ATOM 1306 C C . ARG A 1 170 ? -2.454 -0.436 24.677 1.00 93.06 170 ARG A C 1
ATOM 1308 O O . ARG A 1 170 ? -2.111 -1.435 25.301 1.00 93.06 170 ARG A O 1
ATOM 1315 N N . ASN A 1 171 ? -3.514 0.294 25.017 1.00 92.06 171 ASN A N 1
ATOM 1316 C CA . ASN A 1 171 ? -4.361 -0.029 26.169 1.00 92.06 171 ASN A CA 1
ATOM 1317 C C . ASN A 1 171 ? -5.119 -1.353 25.972 1.00 92.06 171 ASN A C 1
ATOM 1319 O O . ASN A 1 171 ? -5.254 -2.151 26.905 1.00 92.06 171 ASN A O 1
ATOM 1323 N N . SER A 1 172 ? -5.566 -1.627 24.743 1.00 88.88 172 SER A N 1
ATOM 1324 C CA . SER A 1 172 ? -6.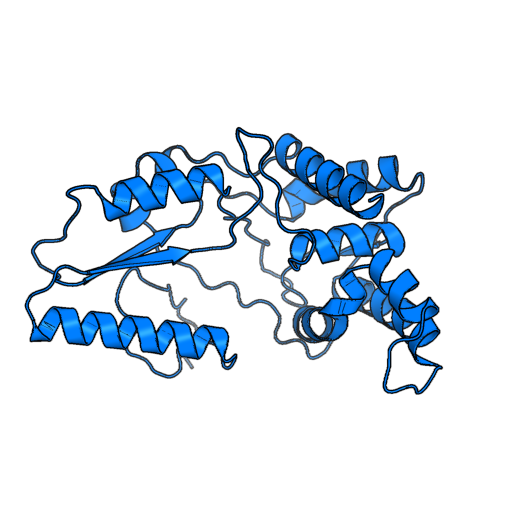143 -2.927 24.393 1.00 88.88 172 SER A CA 1
ATOM 1325 C C . SER A 1 172 ? -5.109 -4.053 24.511 1.00 88.88 172 SER A C 1
ATOM 1327 O O . SER A 1 172 ? -5.458 -5.140 24.963 1.00 88.88 172 SER A O 1
ATOM 1329 N N . ALA A 1 173 ? -3.850 -3.806 24.137 1.00 85.25 173 ALA A N 1
ATOM 1330 C CA . ALA A 1 173 ? -2.769 -4.788 24.204 1.00 85.25 173 ALA A CA 1
ATOM 1331 C C . ALA A 1 173 ? -2.281 -5.060 25.636 1.00 85.25 173 ALA A C 1
ATOM 1333 O O . ALA A 1 173 ? -2.067 -6.214 26.001 1.00 85.25 173 ALA A O 1
ATOM 1334 N N . SER A 1 174 ? -2.120 -4.027 26.468 1.00 76.50 174 SER A N 1
ATOM 1335 C CA . SER A 1 174 ? -1.625 -4.155 27.849 1.00 76.50 174 SER A CA 1
ATOM 1336 C C . SER A 1 174 ? -2.561 -4.978 28.735 1.00 76.50 174 SER A C 1
ATOM 1338 O O . SER A 1 174 ? -2.107 -5.726 29.600 1.00 76.50 174 SER A O 1
ATOM 1340 N N . THR A 1 175 ? -3.863 -4.913 28.456 1.00 65.56 175 THR A N 1
ATOM 1341 C CA . THR A 1 175 ? -4.875 -5.767 29.089 1.00 65.56 175 THR A CA 1
ATOM 1342 C C . THR A 1 175 ? -4.609 -7.257 28.809 1.00 65.56 175 THR A C 1
ATOM 1344 O O . THR A 1 175 ? -4.840 -8.092 29.679 1.00 65.56 175 THR A O 1
ATOM 1347 N N . LEU A 1 176 ? -4.048 -7.592 27.640 1.00 65.19 176 LEU A N 1
ATOM 1348 C CA . LEU A 1 176 ? -3.779 -8.964 27.186 1.00 65.19 176 LEU A CA 1
ATOM 1349 C C . LEU A 1 176 ? -2.387 -9.466 27.610 1.00 65.19 176 LEU A C 1
ATOM 1351 O O . LEU A 1 176 ? -2.237 -10.604 28.050 1.00 65.19 176 LEU A O 1
ATOM 1355 N N . LEU A 1 177 ? -1.373 -8.597 27.535 1.00 58.84 177 LEU A N 1
ATOM 1356 C CA . LEU A 1 177 ? 0.041 -8.904 27.811 1.00 58.84 177 LEU A CA 1
ATOM 1357 C C . LEU A 1 177 ? 0.401 -8.975 29.305 1.00 58.84 177 LEU A C 1
ATOM 1359 O O . LEU A 1 177 ? 1.556 -9.205 29.653 1.00 58.84 177 LEU A O 1
ATOM 1363 N N . SER A 1 178 ? -0.568 -8.827 30.211 1.00 57.72 178 SER A N 1
ATOM 1364 C CA . SER A 1 178 ? -0.369 -9.063 31.652 1.00 57.72 178 SER A CA 1
ATOM 1365 C C . SER A 1 178 ? -0.028 -10.530 31.989 1.00 57.72 178 SER A C 1
ATOM 1367 O O . SER A 1 178 ? 0.320 -10.853 33.127 1.00 57.72 178 SER A O 1
ATOM 1369 N N . SER A 1 179 ? -0.054 -11.417 30.991 1.00 54.66 179 SER A N 1
ATOM 1370 C CA . SER A 1 179 ? 0.377 -12.808 31.058 1.00 54.66 179 SER A CA 1
ATOM 1371 C C . SER A 1 179 ? 1.764 -12.992 30.405 1.00 54.66 179 SER A C 1
ATOM 1373 O O . SER A 1 179 ? 1.897 -13.159 29.200 1.00 54.66 179 SER A O 1
ATOM 1375 N N . ASN A 1 180 ? 2.832 -12.966 31.216 1.00 50.12 180 ASN A N 1
ATOM 1376 C CA . ASN A 1 180 ? 4.225 -13.229 30.801 1.00 50.12 180 ASN A CA 1
ATOM 1377 C C . ASN A 1 180 ? 4.416 -14.697 30.348 1.00 50.12 180 ASN A C 1
ATOM 1379 O O . ASN A 1 180 ? 4.896 -15.533 31.117 1.00 50.12 180 ASN A O 1
ATOM 1383 N N . LYS A 1 181 ? 4.018 -15.045 29.121 1.00 57.62 181 LYS A N 1
ATOM 1384 C CA . LYS A 1 181 ? 4.249 -16.375 28.535 1.00 57.62 181 LYS A CA 1
ATOM 1385 C C . LYS A 1 181 ? 4.891 -16.254 27.155 1.00 57.62 181 LYS A C 1
ATOM 1387 O O . LYS A 1 181 ? 4.406 -15.514 26.310 1.00 57.62 181 LYS A O 1
ATOM 1392 N N . ASP A 1 182 ? 5.942 -17.042 26.922 1.00 59.97 182 ASP A N 1
ATOM 1393 C CA . ASP A 1 182 ? 6.675 -17.100 25.644 1.00 59.97 182 ASP A CA 1
ATOM 1394 C C . ASP A 1 182 ? 5.843 -17.690 24.489 1.00 59.97 182 ASP A C 1
ATOM 1396 O O . ASP A 1 182 ? 6.167 -17.509 23.317 1.00 59.97 182 ASP A O 1
ATOM 1400 N N . VAL A 1 183 ? 4.757 -18.400 24.815 1.00 63.44 183 VAL A N 1
ATOM 1401 C CA . VAL A 1 183 ? 3.781 -18.917 23.852 1.00 63.44 183 VAL A CA 1
ATOM 1402 C C . VAL A 1 183 ? 2.475 -18.146 24.040 1.00 63.44 183 VAL A C 1
ATOM 1404 O O . VAL A 1 183 ? 1.962 -18.146 25.165 1.00 63.44 183 VAL A O 1
ATOM 1407 N N . PRO A 1 184 ? 1.913 -17.532 22.976 1.00 68.81 184 PRO A N 1
ATOM 1408 C CA . PRO A 1 184 ? 0.610 -16.888 23.049 1.00 68.81 184 PRO A CA 1
ATOM 1409 C C . PRO A 1 184 ? -0.421 -17.897 23.542 1.00 68.81 184 PRO A C 1
ATOM 1411 O O . PRO A 1 184 ? -0.609 -18.951 22.928 1.00 68.81 184 PRO A O 1
ATOM 1414 N N . ASP A 1 185 ? -1.070 -17.597 24.660 1.00 79.50 185 ASP A N 1
ATOM 1415 C CA . ASP A 1 185 ? -2.179 -18.417 25.116 1.00 79.50 185 ASP A CA 1
ATOM 1416 C C . ASP A 1 185 ? -3.410 -18.228 24.215 1.00 79.50 185 ASP A C 1
ATOM 1418 O O . ASP A 1 185 ? -3.473 -17.346 23.353 1.00 79.50 185 ASP A O 1
ATOM 1422 N N . GLU A 1 186 ? -4.404 -19.097 24.388 1.00 81.50 186 GLU A N 1
ATOM 1423 C CA . GLU A 1 186 ? -5.631 -19.076 23.589 1.00 81.50 186 GLU A CA 1
ATOM 1424 C C . GLU A 1 186 ? -6.354 -17.721 23.665 1.00 81.50 186 GLU A C 1
ATOM 1426 O O . GLU A 1 186 ? -6.909 -17.258 22.667 1.00 81.50 186 GLU A O 1
ATOM 1431 N N . ALA A 1 187 ? -6.276 -17.040 24.814 1.00 80.50 187 ALA A N 1
ATOM 1432 C CA . ALA A 1 187 ? -6.825 -15.702 25.004 1.00 80.50 187 ALA A CA 1
ATOM 1433 C C . ALA A 1 187 ? -6.107 -14.664 24.126 1.00 80.50 187 ALA A C 1
ATOM 1435 O O . ALA A 1 187 ? -6.762 -13.885 23.431 1.00 80.50 187 ALA A O 1
ATOM 1436 N N . THR A 1 188 ? -4.774 -14.700 24.083 1.00 80.19 188 THR A N 1
ATOM 1437 C CA . THR A 1 188 ? -3.961 -13.832 23.220 1.00 80.19 188 THR A CA 1
ATOM 1438 C C . THR A 1 188 ? -4.257 -14.083 21.740 1.00 80.19 188 THR A C 1
ATOM 1440 O O . THR A 1 188 ? -4.441 -13.140 20.970 1.00 80.19 188 THR A O 1
ATOM 1443 N N . ILE A 1 189 ? -4.365 -15.352 21.333 1.00 82.88 189 ILE A N 1
ATOM 1444 C CA . ILE A 1 189 ? -4.713 -15.728 19.954 1.00 82.88 189 ILE A CA 1
ATOM 1445 C C . ILE A 1 189 ? -6.123 -15.236 19.597 1.00 82.88 189 ILE A C 1
ATOM 1447 O O . ILE A 1 189 ? -6.323 -14.702 18.504 1.00 82.88 189 ILE A O 1
ATOM 1451 N N . SER A 1 190 ? -7.090 -15.383 20.509 1.00 84.56 190 SER A N 1
ATOM 1452 C CA . SER A 1 190 ? -8.461 -14.904 20.313 1.00 84.56 190 SER A CA 1
ATOM 1453 C C . SER A 1 190 ? -8.510 -13.392 20.147 1.00 84.56 190 SER A C 1
ATOM 1455 O O . SER A 1 190 ? -9.116 -12.902 19.199 1.00 84.56 190 SER A O 1
ATOM 1457 N N . ALA A 1 191 ? -7.810 -12.654 21.003 1.00 84.75 191 ALA A N 1
ATOM 1458 C CA . ALA A 1 191 ? -7.788 -11.201 20.941 1.00 84.75 191 ALA A CA 1
ATOM 1459 C C . ALA A 1 191 ? -7.096 -10.675 19.677 1.00 84.75 191 ALA A C 1
ATOM 1461 O O . ALA A 1 191 ? -7.551 -9.705 19.081 1.00 84.75 191 ALA A O 1
ATOM 1462 N N . ILE A 1 192 ? -6.031 -11.341 19.224 1.00 87.88 192 ILE A N 1
ATOM 1463 C CA . ILE A 1 192 ? -5.368 -11.037 17.953 1.00 87.88 192 ILE A CA 1
ATOM 1464 C C . ILE A 1 192 ? -6.279 -11.330 16.752 1.00 87.88 192 ILE A C 1
ATOM 1466 O O . ILE A 1 192 ? -6.220 -10.620 15.748 1.00 87.88 192 ILE A O 1
ATOM 1470 N N . ARG A 1 193 ? -7.097 -12.385 16.823 1.00 87.00 193 ARG A N 1
ATOM 1471 C CA . ARG A 1 193 ? -8.108 -12.668 15.799 1.00 87.00 193 ARG A CA 1
ATOM 1472 C C . ARG A 1 193 ? -9.167 -11.568 15.795 1.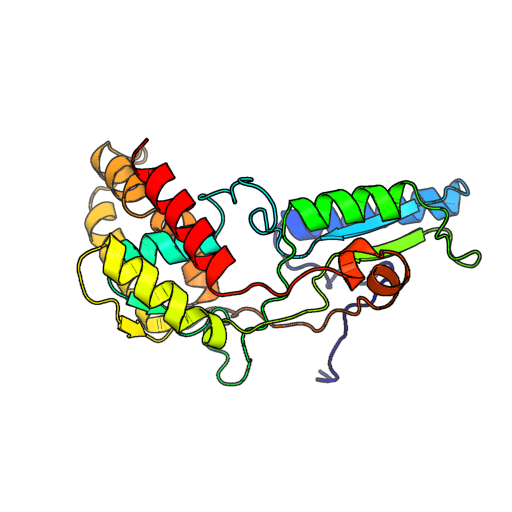00 87.00 193 ARG A C 1
ATOM 1474 O O . ARG A 1 193 ? -9.475 -11.039 14.744 1.00 87.00 193 ARG A O 1
ATOM 1481 N N . GLU A 1 194 ? -9.669 -11.166 16.956 1.00 87.38 194 GLU A N 1
ATOM 1482 C CA . GLU A 1 194 ? -10.661 -10.091 17.056 1.00 87.38 194 GLU A CA 1
ATOM 1483 C C . GLU A 1 194 ? -10.106 -8.738 16.592 1.00 87.38 194 GLU A C 1
ATOM 1485 O O . GLU A 1 194 ? -10.769 -8.034 15.833 1.00 87.38 194 GLU A O 1
ATOM 1490 N N . ASN A 1 195 ? -8.879 -8.400 16.996 1.00 91.94 195 ASN A N 1
ATOM 1491 C CA . ASN A 1 195 ? -8.178 -7.171 16.642 1.00 91.94 195 ASN A CA 1
ATOM 1492 C C . ASN A 1 195 ? -6.818 -7.473 15.973 1.00 91.94 195 ASN A C 1
ATOM 1494 O O . ASN A 1 195 ? -5.775 -7.486 16.641 1.00 91.94 195 ASN A O 1
ATOM 1498 N N . PRO A 1 196 ? -6.794 -7.646 14.637 1.00 91.88 196 PRO A N 1
ATOM 1499 C CA . PRO A 1 196 ? -5.570 -7.927 13.889 1.00 91.88 196 PRO A CA 1
ATOM 1500 C C . PRO A 1 196 ? -4.495 -6.841 13.996 1.00 91.88 196 PRO A C 1
ATOM 1502 O O . PRO A 1 196 ? -3.316 -7.149 13.811 1.00 91.88 196 PRO A O 1
ATOM 1505 N N . ALA A 1 197 ? -4.862 -5.596 14.335 1.00 94.06 197 ALA A N 1
ATOM 1506 C CA . ALA A 1 197 ? -3.898 -4.511 14.515 1.00 94.06 197 ALA A CA 1
ATOM 1507 C C . ALA A 1 197 ? -2.875 -4.811 15.620 1.00 94.06 197 ALA A C 1
ATOM 1509 O O . ALA A 1 197 ? -1.745 -4.331 15.550 1.00 94.06 197 ALA A O 1
ATOM 1510 N N . LEU A 1 198 ? -3.225 -5.658 16.596 1.00 92.38 198 LEU A N 1
ATOM 1511 C CA . LEU A 1 198 ? -2.319 -6.077 17.667 1.00 92.38 198 LEU A CA 1
ATOM 1512 C C . LEU A 1 198 ? -1.066 -6.788 17.135 1.00 92.38 198 LEU A C 1
ATOM 1514 O O . LEU A 1 198 ? 0.008 -6.627 17.709 1.00 92.38 198 LEU A O 1
ATOM 1518 N N . LYS A 1 199 ? -1.161 -7.513 16.009 1.00 90.56 199 LYS A N 1
ATOM 1519 C CA . LYS A 1 199 ? 0.017 -8.142 15.374 1.00 90.56 199 LYS A CA 1
ATOM 1520 C C . LYS A 1 199 ? 1.023 -7.118 14.856 1.00 90.56 199 LYS A C 1
ATOM 1522 O O . LYS A 1 199 ? 2.201 -7.433 14.726 1.00 90.56 199 LYS A O 1
ATOM 1527 N N . LEU A 1 200 ? 0.549 -5.919 14.531 1.00 92.31 200 LEU A N 1
ATOM 1528 C CA . LEU A 1 200 ? 1.323 -4.841 13.929 1.00 92.31 200 LEU A CA 1
ATOM 1529 C C . LEU A 1 200 ? 1.525 -3.678 14.905 1.00 92.31 200 LEU A C 1
ATOM 1531 O O . LEU A 1 200 ? 1.865 -2.581 14.475 1.00 92.31 200 LEU A O 1
ATOM 1535 N N . ILE A 1 201 ? 1.350 -3.891 16.215 1.00 92.62 201 ILE A N 1
ATOM 1536 C CA . ILE A 1 201 ? 1.451 -2.809 17.203 1.00 92.62 201 ILE A CA 1
ATOM 1537 C C . ILE A 1 201 ? 2.804 -2.092 17.147 1.00 92.62 201 ILE A C 1
ATOM 1539 O O . ILE A 1 201 ? 2.826 -0.871 17.144 1.00 92.62 201 ILE A O 1
ATOM 1543 N N . ALA A 1 202 ? 3.913 -2.823 16.985 1.00 89.81 202 ALA A N 1
ATOM 1544 C CA . ALA A 1 202 ? 5.242 -2.224 16.850 1.00 89.81 202 ALA A CA 1
ATOM 1545 C C . ALA A 1 202 ? 5.379 -1.370 15.575 1.00 89.81 202 ALA A C 1
ATOM 1547 O O . ALA A 1 202 ? 6.026 -0.326 15.595 1.00 89.81 202 ALA A O 1
ATOM 1548 N N . PHE A 1 203 ? 4.741 -1.791 14.477 1.00 89.31 203 PHE A N 1
ATOM 1549 C CA . PHE A 1 203 ? 4.681 -1.008 13.242 1.00 89.31 203 PHE A CA 1
ATOM 1550 C C . PHE A 1 203 ? 3.864 0.271 13.453 1.00 89.31 203 PHE A C 1
ATOM 1552 O O . PHE A 1 203 ? 4.335 1.359 13.139 1.00 89.31 203 PHE A O 1
ATOM 1559 N N . PHE A 1 204 ? 2.674 0.162 14.048 1.00 92.25 204 PHE A N 1
ATOM 1560 C CA . PHE A 1 204 ? 1.844 1.329 14.334 1.00 92.25 204 PHE A CA 1
ATOM 1561 C C . PHE A 1 204 ? 2.456 2.259 15.3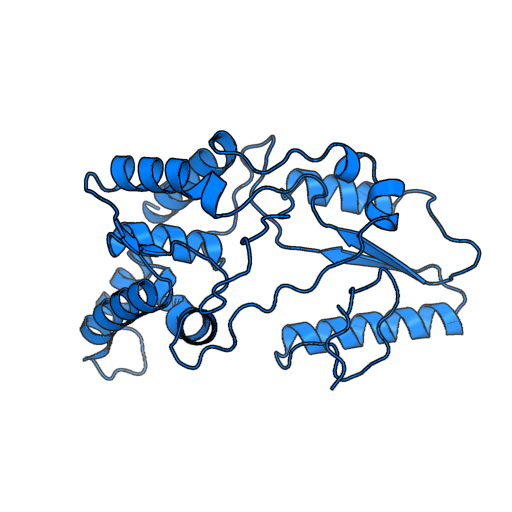88 1.00 92.25 204 PHE A C 1
ATOM 1563 O O . PHE A 1 204 ? 2.234 3.461 15.331 1.00 92.25 204 PHE A O 1
ATOM 1570 N N . ASP A 1 205 ? 3.251 1.737 16.319 1.00 90.31 205 ASP A N 1
ATOM 1571 C CA . ASP A 1 205 ? 4.020 2.534 17.273 1.00 90.31 205 ASP A CA 1
ATOM 1572 C C . ASP A 1 205 ? 5.090 3.370 16.578 1.00 90.31 205 ASP A C 1
ATOM 1574 O O . ASP A 1 205 ? 5.227 4.555 16.882 1.00 90.31 205 ASP A O 1
ATOM 1578 N N . ALA A 1 206 ? 5.820 2.773 15.635 1.00 87.00 206 ALA A N 1
ATOM 1579 C CA . ALA A 1 206 ? 6.790 3.492 14.818 1.00 87.00 206 ALA A CA 1
ATOM 1580 C C . ALA A 1 206 ? 6.114 4.528 13.902 1.00 87.00 206 ALA A C 1
ATOM 1582 O O . ALA A 1 206 ? 6.672 5.597 13.667 1.00 87.00 206 ALA A O 1
ATOM 1583 N N . GLN A 1 207 ? 4.904 4.229 13.425 1.00 86.75 207 GLN A N 1
ATOM 1584 C CA . GLN A 1 207 ? 4.160 5.082 12.500 1.00 86.75 207 GLN A CA 1
ATOM 1585 C C . GLN A 1 207 ? 3.429 6.248 13.197 1.00 86.75 207 GLN A C 1
ATOM 1587 O O . GLN A 1 207 ? 3.457 7.375 12.711 1.00 86.75 207 GLN A O 1
ATOM 1592 N N . PHE A 1 208 ? 2.763 5.993 14.326 1.00 90.62 208 PHE A N 1
ATOM 1593 C CA . PHE A 1 208 ? 1.841 6.929 14.988 1.00 90.62 208 PHE A CA 1
ATOM 1594 C C . PHE A 1 208 ? 2.270 7.348 16.399 1.00 90.62 208 PHE A C 1
ATOM 1596 O O . PHE A 1 208 ? 1.615 8.179 17.027 1.00 90.62 208 PHE A O 1
ATOM 1603 N N . GLY A 1 209 ? 3.332 6.757 16.949 1.00 86.00 209 GLY A N 1
ATOM 1604 C CA . GLY A 1 209 ? 3.822 7.097 18.280 1.00 86.00 209 GLY A CA 1
ATOM 1605 C C . GLY A 1 209 ? 4.391 8.516 18.367 1.00 86.00 209 GLY A C 1
ATOM 1606 O O . GLY A 1 209 ? 4.767 9.127 17.372 1.00 86.00 209 GLY A O 1
ATOM 1607 N N . ALA A 1 210 ? 4.527 9.033 19.592 1.00 76.06 210 ALA A N 1
ATOM 1608 C CA . ALA A 1 210 ? 5.079 10.371 19.845 1.00 76.06 210 ALA A CA 1
ATOM 1609 C C . ALA A 1 210 ? 6.521 10.561 19.328 1.00 76.06 210 ALA A C 1
ATOM 1611 O O . ALA A 1 210 ? 6.893 11.664 18.949 1.00 76.06 210 ALA A O 1
ATOM 1612 N N . ASN A 1 211 ? 7.309 9.480 19.292 1.00 68.38 211 ASN A N 1
ATOM 1613 C CA . ASN A 1 211 ? 8.657 9.448 18.711 1.00 68.38 211 ASN A CA 1
ATOM 1614 C C . ASN A 1 211 ? 8.679 8.745 17.343 1.00 68.38 211 ASN A C 1
ATOM 1616 O O . ASN A 1 211 ? 9.745 8.334 16.890 1.00 68.38 211 ASN A O 1
ATOM 1620 N N . GLY A 1 212 ? 7.510 8.509 16.744 1.00 62.97 212 GLY A N 1
ATOM 1621 C CA . GLY A 1 212 ? 7.418 7.888 15.435 1.00 62.97 212 GLY A CA 1
ATOM 1622 C C . GLY A 1 212 ? 8.055 8.783 14.382 1.00 62.97 212 GLY A C 1
ATOM 1623 O O . GLY A 1 212 ? 7.930 10.006 14.447 1.00 62.97 212 GLY A O 1
ATOM 1624 N N . GLU A 1 213 ? 8.736 8.175 13.414 1.00 62.22 213 GLU A N 1
ATOM 1625 C CA . GLU A 1 213 ? 9.344 8.913 12.300 1.00 62.22 213 GLU A CA 1
ATOM 1626 C C . GLU A 1 213 ? 8.277 9.469 11.339 1.00 62.22 213 GLU A C 1
ATOM 1628 O O . GLU A 1 213 ? 8.583 10.330 10.517 1.00 62.22 213 GLU A O 1
ATOM 1633 N N . GLY A 1 214 ? 7.022 9.016 11.475 1.00 60.06 214 GLY A N 1
ATOM 1634 C CA . GLY A 1 214 ? 5.946 9.306 10.533 1.00 60.06 214 GLY A CA 1
ATOM 1635 C C . GLY A 1 214 ? 6.206 8.654 9.175 1.00 60.06 214 GLY A C 1
ATOM 1636 O O . GLY A 1 214 ? 7.248 8.039 8.936 1.00 60.06 214 GLY A O 1
ATOM 1637 N N . HIS A 1 215 ? 5.248 8.773 8.258 1.00 61.62 215 HIS A N 1
ATOM 1638 C CA . HIS A 1 215 ? 5.505 8.399 6.871 1.00 61.62 215 HIS A CA 1
ATOM 1639 C C . HIS A 1 215 ? 5.950 9.644 6.112 1.00 61.62 215 HIS A C 1
ATOM 1641 O O . HIS A 1 215 ? 5.119 10.464 5.738 1.00 61.62 215 HIS A O 1
ATOM 1647 N N . VAL A 1 216 ? 7.253 9.765 5.844 1.00 60.31 216 VAL A N 1
ATOM 1648 C CA . VAL A 1 216 ? 7.750 10.839 4.977 1.00 60.31 216 VAL A CA 1
ATOM 1649 C C . VAL A 1 216 ? 7.203 10.614 3.572 1.00 60.31 216 VAL A C 1
ATOM 1651 O O . VAL A 1 216 ? 7.658 9.729 2.837 1.00 60.31 216 VAL A O 1
ATOM 1654 N N . THR A 1 217 ? 6.233 11.434 3.176 1.00 62.94 217 THR A N 1
ATOM 1655 C CA . THR A 1 217 ? 5.658 11.374 1.832 1.00 62.94 217 THR A CA 1
ATOM 1656 C C . THR A 1 217 ? 6.665 11.928 0.827 1.00 62.94 217 THR A C 1
ATOM 1658 O O . THR A 1 217 ? 6.791 13.135 0.613 1.00 62.94 217 THR A O 1
ATOM 1661 N N . ARG A 1 218 ? 7.428 11.027 0.203 1.00 72.56 218 ARG A N 1
ATOM 1662 C CA . ARG A 1 218 ? 8.284 11.365 -0.939 1.00 72.56 218 ARG A CA 1
ATOM 1663 C C . ARG A 1 218 ? 7.426 11.468 -2.191 1.00 72.56 218 ARG A C 1
ATOM 1665 O O . ARG A 1 218 ? 6.521 10.666 -2.396 1.00 72.56 218 ARG A O 1
ATOM 1672 N N . LYS A 1 219 ? 7.734 12.433 -3.055 1.00 82.25 219 LYS A N 1
ATOM 1673 C CA . LYS A 1 219 ? 7.107 12.512 -4.375 1.00 82.25 219 LYS A CA 1
ATOM 1674 C C . LYS A 1 219 ? 7.785 11.515 -5.305 1.00 82.25 219 LYS A C 1
ATOM 1676 O O . LYS A 1 219 ? 9.009 11.489 -5.395 1.00 82.25 219 LYS A O 1
ATOM 1681 N N . TRP A 1 220 ? 6.996 10.712 -5.998 1.00 89.31 220 TRP A N 1
ATOM 1682 C CA . TRP A 1 220 ? 7.486 9.748 -6.977 1.00 89.31 220 TRP A CA 1
ATOM 1683 C C . TRP A 1 220 ? 7.135 10.247 -8.374 1.00 89.31 220 TRP A C 1
ATOM 1685 O O . TRP A 1 220 ? 6.004 10.656 -8.627 1.00 89.31 220 TRP A O 1
ATOM 1695 N N . GLU A 1 221 ? 8.107 10.236 -9.277 1.00 91.88 221 GLU A N 1
ATOM 1696 C CA . GLU A 1 221 ? 7.847 10.395 -10.706 1.00 91.88 221 GLU A CA 1
ATOM 1697 C C . GLU A 1 221 ? 7.197 9.112 -11.233 1.00 91.88 221 GLU A C 1
ATOM 1699 O O . GLU A 1 221 ? 7.631 8.031 -10.869 1.00 91.88 221 GLU A O 1
ATOM 1704 N N . TYR A 1 222 ? 6.175 9.193 -12.076 1.00 92.06 222 TYR A N 1
ATOM 1705 C CA . TYR A 1 222 ? 5.559 8.006 -12.695 1.00 92.06 222 TYR A CA 1
ATOM 1706 C C . TYR A 1 222 ? 5.208 8.236 -14.169 1.00 92.06 222 TYR A C 1
ATOM 1708 O O . TYR A 1 222 ? 4.426 7.498 -14.768 1.00 92.06 222 TYR A O 1
ATOM 1716 N N . THR A 1 223 ? 5.781 9.282 -14.766 1.00 92.31 223 THR A N 1
ATOM 1717 C CA . THR A 1 223 ? 5.475 9.742 -16.122 1.00 92.31 223 THR A CA 1
ATOM 1718 C C . THR A 1 223 ? 5.763 8.665 -17.169 1.00 92.31 223 THR A C 1
ATOM 1720 O O . THR A 1 223 ? 4.991 8.498 -18.113 1.00 92.31 223 THR A O 1
ATOM 1723 N N . ARG A 1 224 ? 6.859 7.911 -17.024 1.00 92.12 224 ARG A N 1
ATOM 1724 C CA . ARG A 1 224 ? 7.242 6.836 -17.947 1.00 92.12 224 ARG A CA 1
ATOM 1725 C C . ARG A 1 224 ? 6.278 5.662 -17.827 1.00 92.12 224 ARG A C 1
ATOM 1727 O O . ARG A 1 224 ? 5.799 5.190 -18.856 1.00 92.12 224 ARG A O 1
ATOM 1734 N N . ALA A 1 225 ? 5.966 5.211 -16.611 1.00 94.00 225 ALA A N 1
ATOM 1735 C CA . ALA A 1 225 ? 4.977 4.157 -16.382 1.00 94.00 225 ALA A CA 1
ATOM 1736 C C . ALA A 1 225 ? 3.600 4.536 -16.936 1.00 94.00 225 ALA A C 1
ATOM 1738 O O . ALA A 1 225 ? 2.978 3.741 -17.644 1.00 94.00 225 ALA A O 1
ATOM 1739 N N . GLU A 1 226 ? 3.159 5.766 -16.685 1.00 94.31 226 GLU A N 1
ATOM 1740 C CA . GLU A 1 226 ? 1.902 6.288 -17.204 1.00 94.31 226 GLU A CA 1
ATOM 1741 C C . GLU A 1 226 ? 1.910 6.347 -18.739 1.00 94.31 226 GLU A C 1
ATOM 1743 O O . GLU A 1 226 ? 0.979 5.873 -19.381 1.00 94.31 226 GLU A O 1
ATOM 1748 N N . GLN A 1 227 ? 2.967 6.844 -19.381 1.00 92.31 227 GLN A N 1
ATOM 1749 C CA . GLN A 1 227 ? 3.051 6.865 -20.848 1.00 92.31 227 GLN A CA 1
ATOM 1750 C C . GLN A 1 227 ? 3.112 5.459 -21.464 1.00 92.31 227 GLN A C 1
ATOM 1752 O O . GLN A 1 227 ? 2.514 5.215 -22.517 1.00 92.31 227 GLN A O 1
ATOM 1757 N N . ALA A 1 228 ? 3.787 4.522 -20.803 1.00 92.50 228 ALA A N 1
ATOM 1758 C CA . ALA A 1 228 ? 3.992 3.172 -21.310 1.00 92.50 228 ALA A CA 1
ATOM 1759 C C . ALA A 1 228 ? 2.796 2.235 -21.069 1.00 92.50 228 ALA A C 1
ATOM 1761 O O . ALA A 1 228 ? 2.602 1.306 -21.849 1.00 92.50 228 ALA A O 1
ATOM 1762 N N . SER A 1 229 ? 1.964 2.481 -20.048 1.00 95.75 229 SER A N 1
ATOM 1763 C CA . SER A 1 229 ? 0.831 1.613 -19.706 1.00 95.75 229 SER A CA 1
ATOM 1764 C C . SER A 1 229 ? -0.520 2.300 -19.885 1.00 95.75 229 SER A C 1
ATOM 1766 O O . SER A 1 229 ? -0.872 3.239 -19.164 1.00 95.75 229 SER A O 1
ATOM 1768 N N . ARG A 1 230 ? -1.351 1.780 -20.799 1.00 95.81 230 ARG A N 1
ATOM 1769 C CA . ARG A 1 230 ? -2.746 2.236 -20.909 1.00 95.81 230 ARG A CA 1
ATOM 1770 C C . ARG A 1 230 ? -3.534 1.918 -19.643 1.00 95.81 230 ARG A C 1
ATOM 1772 O O . ARG A 1 230 ? -4.433 2.676 -19.297 1.00 95.81 230 ARG A O 1
ATOM 1779 N N . ASN A 1 231 ? -3.209 0.806 -18.980 1.00 96.31 231 ASN A N 1
ATOM 1780 C CA . ASN A 1 231 ? -3.929 0.342 -17.800 1.00 96.31 231 ASN A CA 1
ATOM 1781 C C . ASN A 1 231 ? -3.736 1.300 -16.625 1.00 96.31 231 ASN A C 1
ATOM 1783 O O . ASN A 1 231 ? -4.715 1.599 -15.945 1.00 96.31 231 ASN A O 1
ATOM 1787 N N . LEU A 1 232 ? -2.527 1.849 -16.457 1.00 96.56 232 LEU A N 1
ATOM 1788 C CA . LEU A 1 232 ? -2.263 2.912 -15.484 1.00 96.56 232 LEU A CA 1
ATOM 1789 C C . LEU A 1 232 ? -2.967 4.221 -15.864 1.00 96.56 232 LEU A C 1
ATOM 1791 O O . LEU A 1 232 ? -3.660 4.791 -15.027 1.00 96.56 232 LEU A O 1
ATOM 1795 N N . ARG A 1 233 ? -2.915 4.644 -17.138 1.00 96.50 233 ARG A N 1
ATOM 1796 C CA . ARG A 1 233 ? -3.641 5.850 -17.606 1.00 96.50 233 ARG A CA 1
ATOM 1797 C C . ARG A 1 233 ? -5.150 5.779 -17.465 1.00 96.50 233 ARG A C 1
ATOM 1799 O O . ARG A 1 233 ? -5.802 6.811 -17.452 1.00 96.50 233 ARG A O 1
ATOM 1806 N N . SER A 1 234 ? -5.730 4.586 -17.459 1.00 96.06 234 SER A N 1
ATOM 1807 C CA . SER A 1 234 ? -7.169 4.399 -17.257 1.00 96.06 234 SER A CA 1
ATOM 1808 C C . SER A 1 234 ? -7.510 3.884 -15.861 1.00 96.06 234 SER A C 1
ATOM 1810 O O . SER A 1 234 ? -8.658 3.506 -15.623 1.00 96.06 234 SER A O 1
ATOM 1812 N N . ALA A 1 235 ? -6.527 3.806 -14.958 1.00 96.50 235 ALA A N 1
ATOM 1813 C CA . ALA A 1 235 ? -6.738 3.305 -13.611 1.00 96.50 235 ALA A CA 1
ATOM 1814 C C . ALA A 1 235 ? -7.746 4.208 -12.889 1.00 96.50 235 ALA A C 1
ATOM 1816 O O . ALA A 1 235 ? -7.570 5.422 -12.882 1.00 96.50 235 ALA A O 1
ATOM 1817 N N . PRO A 1 236 ? -8.811 3.667 -12.289 1.00 95.62 236 PRO A N 1
ATOM 1818 C CA . PRO A 1 236 ? -9.740 4.485 -11.529 1.00 95.62 236 PRO A CA 1
ATOM 1819 C C . PRO A 1 236 ? -9.104 4.928 -10.208 1.00 95.62 236 PRO A C 1
ATOM 1821 O O . PRO A 1 236 ? -8.369 4.166 -9.574 1.00 95.62 236 PRO A O 1
ATOM 1824 N N . ALA A 1 237 ? -9.451 6.132 -9.752 1.00 96.31 237 ALA A N 1
ATOM 1825 C CA . ALA A 1 237 ? -9.169 6.532 -8.380 1.00 96.31 237 ALA A CA 1
ATOM 1826 C C . ALA A 1 237 ? -9.899 5.609 -7.399 1.00 96.31 237 ALA A C 1
ATOM 1828 O O . ALA A 1 237 ? -11.028 5.166 -7.651 1.00 96.31 237 ALA A O 1
ATOM 1829 N N . ILE A 1 238 ? -9.271 5.352 -6.253 1.00 96.88 238 ILE A N 1
ATOM 1830 C CA . ILE A 1 238 ? -9.951 4.669 -5.155 1.00 96.88 238 ILE A CA 1
ATOM 1831 C C . ILE A 1 238 ? -11.107 5.555 -4.692 1.00 96.88 238 ILE A C 1
ATOM 1833 O O . ILE A 1 238 ? -10.942 6.748 -4.446 1.00 96.88 238 ILE A O 1
ATOM 1837 N N . ASN A 1 239 ? -12.294 4.966 -4.599 1.00 96.06 239 ASN A N 1
ATOM 1838 C CA . ASN A 1 239 ? -13.516 5.664 -4.229 1.00 96.06 239 ASN A CA 1
ATOM 1839 C C . ASN A 1 239 ? -14.226 4.973 -3.060 1.00 96.06 239 ASN A C 1
ATOM 1841 O O . ASN A 1 239 ? -13.873 3.871 -2.637 1.00 96.06 239 ASN A O 1
ATOM 1845 N N . GLU A 1 240 ? -15.255 5.637 -2.550 1.00 96.38 240 GLU A N 1
ATOM 1846 C CA . GLU A 1 240 ? -16.100 5.162 -1.454 1.00 96.38 240 GLU A CA 1
ATOM 1847 C C . GLU A 1 240 ? -16.696 3.769 -1.702 1.00 96.38 240 GLU A C 1
ATOM 1849 O O . GLU A 1 240 ? -16.675 2.921 -0.813 1.00 96.38 240 GLU A O 1
ATOM 1854 N N . THR A 1 241 ? -17.146 3.483 -2.929 1.00 95.50 241 THR A N 1
ATOM 1855 C CA . THR A 1 241 ? -17.786 2.204 -3.266 1.00 95.50 241 THR A CA 1
ATOM 1856 C C . THR A 1 241 ? -16.803 1.041 -3.155 1.00 95.50 241 THR A C 1
ATOM 1858 O O . THR A 1 241 ? -17.107 0.021 -2.533 1.00 95.50 241 THR A O 1
ATOM 1861 N N . VAL A 1 242 ? -15.608 1.181 -3.738 1.00 96.31 242 VAL A N 1
ATOM 1862 C CA . VAL A 1 242 ? -14.594 0.122 -3.675 1.00 96.31 242 VAL A CA 1
ATOM 1863 C C . VAL A 1 242 ? -14.029 -0.030 -2.261 1.00 96.31 242 VAL A C 1
ATOM 1865 O O . VAL A 1 242 ? -13.824 -1.158 -1.813 1.00 96.31 242 VAL A O 1
ATOM 1868 N N . MET A 1 243 ? -13.863 1.079 -1.533 1.00 97.25 243 MET A N 1
ATOM 1869 C CA . MET A 1 243 ? -13.402 1.059 -0.147 1.00 97.25 243 MET A CA 1
ATOM 1870 C C . MET A 1 243 ? -14.392 0.320 0.758 1.00 97.25 243 MET A C 1
ATOM 1872 O O . MET A 1 243 ? -13.996 -0.599 1.469 1.00 97.25 243 MET A O 1
ATOM 1876 N N . ALA A 1 244 ? -15.685 0.650 0.680 1.00 96.19 244 ALA A N 1
ATOM 1877 C CA . ALA A 1 244 ? -16.732 -0.031 1.442 1.00 96.19 244 ALA A CA 1
ATOM 1878 C C . ALA A 1 244 ? -16.759 -1.542 1.154 1.00 96.19 244 ALA A C 1
ATOM 1880 O O . ALA A 1 244 ? -16.824 -2.348 2.083 1.00 96.19 244 ALA A O 1
ATOM 1881 N N . ARG A 1 245 ? -16.611 -1.936 -0.119 1.00 95.69 245 ARG A N 1
ATOM 1882 C CA . ARG A 1 245 ? -16.529 -3.351 -0.505 1.00 95.69 245 ARG A CA 1
ATOM 1883 C C . ARG A 1 245 ? -15.321 -4.055 0.114 1.00 95.69 245 ARG A C 1
ATOM 1885 O O . ARG A 1 245 ? -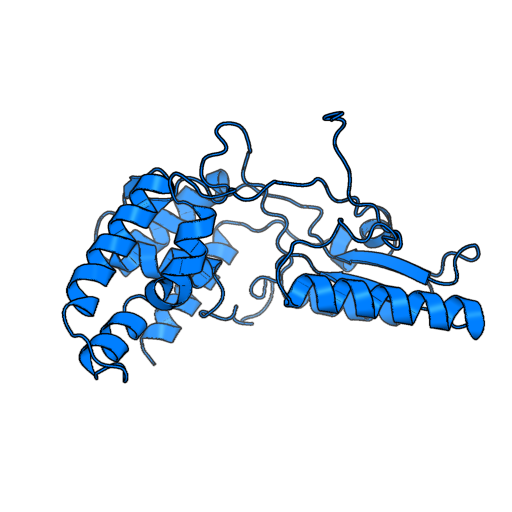15.452 -5.186 0.576 1.00 95.69 245 ARG A O 1
ATOM 1892 N N . TRP A 1 246 ? -14.139 -3.438 0.113 1.00 96.88 246 TRP A N 1
ATOM 1893 C CA . TRP A 1 246 ? -12.965 -4.047 0.747 1.00 96.88 246 TRP A CA 1
ATOM 1894 C C . TRP A 1 246 ? -13.151 -4.196 2.259 1.00 96.88 246 TRP A C 1
ATOM 1896 O O . TRP A 1 246 ? -12.827 -5.248 2.805 1.00 96.88 246 TRP A O 1
ATOM 1906 N N . ILE A 1 247 ? -13.752 -3.199 2.915 1.00 96.44 247 ILE A N 1
ATOM 1907 C CA . ILE A 1 247 ? -14.084 -3.255 4.345 1.00 96.44 247 ILE A CA 1
ATOM 1908 C C . ILE A 1 247 ? -15.013 -4.432 4.646 1.00 96.44 247 ILE A C 1
ATOM 1910 O O . ILE A 1 247 ? -14.742 -5.205 5.565 1.00 96.44 247 ILE A O 1
ATOM 1914 N N . GLU A 1 248 ? -16.070 -4.608 3.853 1.00 94.75 248 GLU A N 1
ATOM 1915 C CA . GLU A 1 248 ? -16.985 -5.744 3.976 1.00 94.75 248 GLU A CA 1
ATOM 1916 C C . GLU A 1 248 ? -16.240 -7.081 3.838 1.00 94.75 248 GLU A C 1
ATOM 1918 O O . GLU A 1 248 ? -16.342 -7.941 4.714 1.00 94.75 248 GLU A O 1
ATOM 1923 N N . GLN A 1 249 ? -15.390 -7.224 2.815 1.00 94.56 249 GLN A N 1
ATOM 1924 C CA . GLN A 1 249 ? -14.583 -8.432 2.604 1.00 94.56 249 GLN A CA 1
ATOM 1925 C C . GLN A 1 249 ? -13.643 -8.741 3.781 1.00 94.56 249 GLN A C 1
ATOM 1927 O O . GLN A 1 249 ? -13.460 -9.913 4.134 1.00 94.56 249 GLN A O 1
ATOM 1932 N N . TRP A 1 250 ? -13.032 -7.716 4.383 1.00 94.75 250 TRP A N 1
ATOM 1933 C CA . TRP A 1 250 ? -12.167 -7.876 5.553 1.00 94.75 250 TRP A CA 1
ATOM 1934 C C . TRP A 1 250 ? -12.958 -8.299 6.783 1.00 94.75 250 TRP A C 1
ATOM 1936 O O . TRP A 1 250 ? -12.527 -9.200 7.502 1.00 94.75 250 TRP A O 1
ATOM 1946 N N . ILE A 1 251 ? -14.131 -7.709 7.005 1.00 92.19 251 ILE A N 1
ATOM 1947 C CA . ILE A 1 251 ? -14.998 -8.061 8.131 1.00 92.19 251 ILE A CA 1
ATOM 1948 C C . ILE A 1 251 ? -15.498 -9.502 7.991 1.00 92.19 251 ILE A C 1
ATOM 1950 O O . ILE A 1 251 ? -15.415 -10.264 8.951 1.00 92.19 251 ILE A O 1
ATOM 1954 N N . GLU A 1 252 ? -15.935 -9.911 6.799 1.00 90.38 252 GLU A N 1
ATOM 1955 C CA . GLU A 1 252 ? -16.314 -11.301 6.524 1.00 90.38 252 GLU A CA 1
ATOM 1956 C C . GLU A 1 252 ? -15.170 -12.286 6.781 1.00 90.38 252 GLU A C 1
ATOM 1958 O O . GLU A 1 252 ? -15.405 -13.413 7.214 1.00 90.38 252 GLU A O 1
ATOM 1963 N N . SER A 1 253 ? -13.926 -11.891 6.488 1.00 84.69 253 SER A N 1
ATOM 1964 C CA . SER A 1 253 ? -12.764 -12.761 6.690 1.00 84.69 253 SER A CA 1
ATOM 1965 C C . SER A 1 253 ? -12.467 -13.045 8.164 1.00 84.69 253 SER A C 1
ATOM 1967 O O . SER A 1 253 ? -11.866 -14.071 8.448 1.00 84.69 253 SER A O 1
ATOM 1969 N N . GLN A 1 254 ? -12.928 -12.190 9.087 1.00 73.94 254 GLN A N 1
ATOM 1970 C CA . GLN A 1 254 ? -12.804 -12.406 10.535 1.00 73.94 254 GLN A CA 1
ATOM 1971 C C . GLN A 1 254 ? -13.841 -13.390 11.096 1.00 73.94 254 GLN A C 1
ATOM 1973 O O . GLN A 1 254 ? -13.701 -13.854 12.224 1.00 73.94 254 GLN A O 1
ATOM 1978 N N . LEU A 1 255 ? -14.896 -13.695 10.331 1.00 65.25 255 LEU A N 1
ATOM 1979 C CA . LEU A 1 255 ? -15.954 -14.627 10.734 1.00 65.25 255 LEU A CA 1
ATOM 1980 C C . LEU A 1 255 ? -15.648 -16.089 10.367 1.00 65.25 255 LEU A C 1
ATOM 1982 O O . LEU A 1 255 ? -16.430 -16.970 10.723 1.00 65.25 255 LEU A O 1
ATOM 1986 N N . LYS A 1 256 ? -14.570 -16.338 9.617 1.00 55.53 256 LYS A N 1
ATOM 1987 C CA . LYS A 1 256 ? -14.148 -17.667 9.154 1.00 55.53 256 LYS A CA 1
ATOM 1988 C C . LYS A 1 256 ? -12.952 -18.160 9.951 1.00 55.53 256 LYS A C 1
ATOM 1990 O O . LYS A 1 256 ? -12.921 -19.380 10.211 1.00 55.53 256 LYS A O 1
#

pLDDT: mean 87.56, std 13.23, range [26.53, 98.31]

Radius of gyration: 20.31 Å; Cα contacts (8 Å, |Δi|>4): 381; chains: 1; bounding box: 51×40×59 Å

Sequence (256 aa):
MNLEQSYITESITTDMSAPPSVGYSESKYIAERLLAHAASKHNLEVKILRLGIIAGAFRSNGRWNSADWIPALILGSKVLGVLPESLSGNEIESEDIIDWVPIDVAADAIAELSLGDFTDPNHSVNVFHILNPHQTTWKALLPSITASLQNSAHRSIQVVSPAEWILHLRNSASTLLSSNKDVPDEATISAIRENPALKLIAFFDAQFGANGEGHVTRKWEYTRAEQASRNLRSAPAINETVMARWIEQWIESQLK

Organism: Talaromyces atroroseus (NCBI:txid1441469)

Foldseek 3Di:
DDPPFDAAEFDQDPDQPPFDPDVVRNVVNVVSVVQQVCCVVVVAAAEAEAEDAAAAADPDLGADPCLDQVNLLLLQLLVLLEHELDQQAPPPPDFAKDFHFYNVLVVQLCCQLVPDPDDDPVGSYGGAYHTAPAIDGPNQQVVLSQVLSCVVSVHHRHHDHLQVSLVSLVVLVVVLCVDPDPDRDPSNVVSCLSRVCNVCSVVSCLAHNPVRPGDPDRHYDRPSSCVRDPSSVPGHYDHSVVVSSNNVVSVVVSVD

Nearest PDB structures (foldseek):
  8aep-assembly1_B  TM=8.231E-01  e=3.328E-13  Neurospora crassa
  5msu-assembly1_C  TM=6.742E-01  e=4.299E-07  Mycobacterium marinum M
  5msu-assembly3_B  TM=6.574E-01  e=1.984E-06  Mycobacterium marinum M
  7xpp-assembly1_B  TM=5.525E-01  e=2.549E-03  Zea mays
  7b7d-assembly1_EF  TM=1.347E-01  e=3.480E+00  Saccharomyces cerevisiae S288C

Secondary structure (DSSP, 8-state):
-------B-SS----TTSS-SSHHHHHHHHHHHHHHHHHHHHT--EEEEEE--EES-SSS-PPP-TTSHHHHHHHHHHHHTEEES-SSTT-SS---EE-PEEHHHHHHHHHHHHHS----TT-SEEEEEE--SS-EEHHHHHHHHHHHHHHHHTS--EEE-HHHHHHHHHHHHHHHTTS--SS--HHHHHHHHH-GGGGGHHHHHHHHSTT--------B--HHHHHH-HHHHTPPPP-HHHHHHHHHHHHHHTT-